Protein 8QX6 (pdb70)

Nearest PDB structures (foldseek):
  8qx6-assembly2_B  TM=9.957E-01  e=1.722E-29  Christiangramia forsetii KT0803
  1v0a-assembly1_A  TM=6.544E-01  e=8.661E-06  Acetivibrio thermocellus
  4w8j-assembly1_A-2  TM=5.967E-01  e=7.453E-02  Bacillus thuringiensis serovar kurstaki str. HD73
  4fff-assembly4_D  TM=2.858E-01  e=4.360E-02  Paenarthrobacter ureafaciens
  4ffi-assembly4_D  TM=2.862E-01  e=1.496E-01  Paenarthrobacter ureafaciens

Structure (mmCIF, N/CA/C/O backbone):
data_8QX6
#
_entry.id   8QX6
#
_cell.length_a   55.439
_cell.length_b   58.119
_cell.length_c   91.185
_cell.angle_alpha   90.00
_cell.angle_beta   90.00
_cell.angle_gamma   90.00
#
_symmetry.space_group_name_H-M   'P 21 21 21'
#
loop_
_entity.id
_entity.type
_entity.pdbx_description
1 polymer 'PKD domain-containing protein'
2 branched beta-D-glucopyranose-(1-3)-beta-D-glucopyranose-(1-3)-beta-D-glucopyranose
3 water water
#
loop_
_atom_site.group_PDB
_atom_site.id
_atom_site.type_symbol
_atom_site.label_atom_id
_atom_site.label_alt_id
_atom_site.label_comp_id
_atom_site.label_asym_id
_atom_site.label_entity_id
_atom_site.label_seq_id
_atom_site.pdbx_PDB_ins_code
_atom_site.Cartn_x
_atom_site.Cartn_y
_atom_site.Cartn_z
_atom_site.occupancy
_atom_site.B_iso_or_equiv
_atom_site.auth_seq_id
_atom_site.auth_comp_id
_atom_site.auth_asym_id
_atom_site.auth_atom_id
_atom_site.pdbx_PDB_model_num
ATOM 1 N N . ASP A 1 1 ? -17.110 -5.692 -19.676 1.00 58.88 6 ASP A N 1
ATOM 2 C CA . ASP A 1 1 ? -16.004 -5.704 -20.679 1.00 57.70 6 ASP A CA 1
ATOM 3 C C . ASP A 1 1 ? -14.647 -5.785 -19.947 1.00 51.03 6 ASP A C 1
ATOM 4 O O . ASP A 1 1 ? -13.750 -6.510 -20.439 1.00 48.93 6 ASP A O 1
ATOM 12 N N . PHE A 1 2 ? -14.481 -5.096 -18.809 1.00 41.94 7 PHE A N 1
ATOM 13 C CA . PHE A 1 2 ? -13.291 -5.247 -17.931 1.00 39.61 7 PHE A CA 1
ATOM 14 C C . PHE A 1 2 ? -13.545 -6.437 -16.999 1.00 37.84 7 PHE A C 1
ATOM 15 O O . PHE A 1 2 ? -13.913 -6.289 -15.800 1.00 37.93 7 PHE A O 1
ATOM 32 N N . ALA A 1 3 ? -13.336 -7.623 -17.554 1.00 34.22 8 ALA A N 1
ATOM 33 C CA . ALA A 1 3 ? -13.492 -8.919 -16.862 1.00 34.81 8 ALA A CA 1
ATOM 34 C C . ALA A 1 3 ? -12.343 -9.836 -17.280 1.00 31.61 8 ALA A C 1
ATOM 35 O O . ALA A 1 3 ? -11.826 -9.630 -18.378 1.00 28.71 8 ALA A O 1
ATOM 42 N N . LEU A 1 4 ? -11.982 -10.818 -16.459 1.00 28.84 9 LEU A N 1
ATOM 43 C CA . LEU A 1 4 ? -11.017 -11.860 -16.894 1.00 33.86 9 LEU A CA 1
ATOM 44 C C . LEU A 1 4 ? -11.5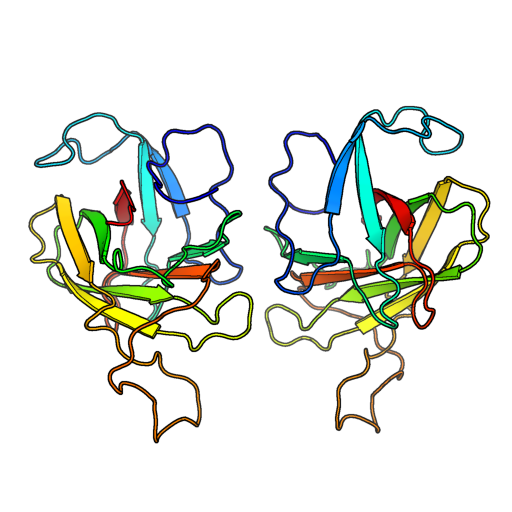93 -12.563 -18.124 1.00 33.88 9 LEU A C 1
ATOM 45 O O . LEU A 1 4 ? -12.807 -12.698 -18.245 1.00 35.94 9 LEU A O 1
ATOM 61 N N . PRO A 1 5 ? -10.760 -12.967 -19.100 1.00 31.19 10 PRO A N 1
ATOM 62 C CA . PRO A 1 5 ? -9.312 -12.748 -19.048 1.00 32.91 10 PRO A CA 1
ATOM 63 C C . PRO A 1 5 ? -8.912 -11.314 -19.449 1.00 34.30 10 PRO A C 1
ATOM 64 O O . PRO A 1 5 ? -9.499 -10.768 -20.361 1.00 34.08 10 PRO A O 1
ATOM 75 N N . ILE A 1 6 ? -7.926 -10.728 -18.773 1.00 33.14 11 ILE A N 1
ATOM 76 C CA . ILE A 1 6 ? -7.437 -9.351 -19.070 1.00 32.69 11 ILE A CA 1
ATOM 77 C C . ILE A 1 6 ? -6.217 -9.411 -19.997 1.00 33.49 11 ILE A C 1
ATOM 78 O O . ILE A 1 6 ? -5.148 -9.853 -19.552 1.00 28.73 11 ILE A O 1
ATOM 94 N N . ASN A 1 7 ? -6.387 -8.950 -21.241 1.00 35.67 12 ASN A N 1
ATOM 95 C CA . ASN A 1 7 ? -5.295 -8.726 -22.217 1.00 41.78 12 ASN A CA 1
ATOM 96 C C . ASN A 1 7 ? -5.345 -7.237 -22.575 1.00 41.65 12 ASN A C 1
ATOM 97 O O . ASN A 1 7 ? -6.289 -6.824 -23.263 1.00 44.46 12 ASN A O 1
ATOM 108 N N . PHE A 1 8 ? -4.393 -6.455 -22.073 1.00 41.22 13 PHE A N 1
ATOM 109 C CA . PHE A 1 8 ? -4.380 -4.969 -22.130 1.00 42.26 13 PHE A CA 1
ATOM 110 C C . PHE A 1 8 ? -4.210 -4.489 -23.576 1.00 42.12 13 PHE A C 1
ATOM 111 O O . PHE A 1 8 ? -3.569 -5.199 -24.370 1.00 41.11 13 PHE A O 1
ATOM 128 N N . GLY A 1 9 ? -4.832 -3.352 -23.903 1.00 48.12 14 GLY A N 1
ATOM 129 C CA . GLY A 1 9 ? -4.638 -2.621 -25.173 1.00 60.45 14 GLY A CA 1
ATOM 130 C C . GLY A 1 9 ? -5.721 -2.907 -26.197 1.00 72.88 14 GLY A C 1
ATOM 131 O O . GLY A 1 9 ? -5.590 -2.405 -27.332 1.00 73.81 14 GLY A O 1
ATOM 135 N N . ALA A 1 10 ? -6.745 -3.683 -25.812 1.00 84.30 15 ALA A N 1
ATOM 136 C CA . ALA A 1 10 ? -7.955 -3.992 -26.610 1.00 87.11 15 ALA A CA 1
ATOM 137 C C . ALA A 1 10 ? -9.032 -2.937 -26.326 1.00 89.94 15 ALA A C 1
ATOM 138 O O . ALA A 1 10 ? -10.186 -3.328 -26.055 1.00 96.61 15 ALA A O 1
ATOM 145 N N . ASP A 1 11 ? -8.660 -1.649 -26.384 1.00 87.59 16 ASP A N 1
ATOM 146 C CA . ASP A 1 11 ? -9.465 -0.490 -25.903 1.00 82.68 16 ASP A CA 1
ATOM 147 C C . ASP A 1 11 ? -10.182 -0.885 -24.606 1.00 77.14 16 ASP A C 1
ATOM 148 O O . ASP A 1 11 ? -11.415 -0.789 -24.548 1.00 83.32 16 ASP A O 1
ATOM 157 N N . ILE A 1 12 ? -9.412 -1.328 -23.612 1.00 73.35 17 ILE A N 1
ATOM 158 C CA . ILE A 1 12 ? -9.890 -1.801 -22.279 1.00 66.48 17 ILE A CA 1
ATOM 159 C C . ILE A 1 12 ? -10.196 -0.564 -21.430 1.00 55.65 17 ILE A C 1
ATOM 160 O O . ILE A 1 12 ? -9.272 0.242 -21.218 1.00 55.78 17 ILE A O 1
ATOM 176 N N . GLU A 1 13 ? -11.440 -0.419 -20.975 1.00 47.74 18 GLU A N 1
ATOM 177 C CA . GLU A 1 13 ? -11.813 0.624 -19.992 1.00 49.14 18 GLU A CA 1
ATOM 178 C C . GLU A 1 13 ? -11.546 0.034 -18.605 1.00 43.40 18 GLU A C 1
ATOM 179 O O . GLU A 1 13 ? -12.500 -0.486 -17.986 1.00 45.68 18 GLU A O 1
ATOM 191 N N . TYR A 1 14 ? -10.285 0.057 -18.173 1.00 36.80 19 TYR A N 1
ATOM 192 C CA . TYR A 1 14 ? -9.861 -0.535 -16.880 1.00 34.59 19 TYR A CA 1
ATOM 193 C C . TYR A 1 14 ? -10.292 0.440 -15.795 1.00 34.24 19 TYR A C 1
ATOM 194 O O . TYR A 1 14 ? -10.440 1.634 -16.100 1.00 34.86 19 TYR A O 1
ATOM 212 N N . THR A 1 15 ? -10.505 -0.061 -14.588 1.00 30.76 20 THR A N 1
ATOM 213 C CA . THR A 1 15 ? -10.859 0.760 -13.412 1.00 31.65 20 THR A CA 1
ATOM 214 C C . THR A 1 15 ? -9.885 0.403 -12.300 1.00 29.64 20 THR A C 1
ATOM 215 O O . THR A 1 15 ? -9.816 -0.776 -11.971 1.00 27.33 20 THR A O 1
ATOM 226 N N . THR A 1 16 ? -9.156 1.386 -11.770 1.00 31.20 21 THR A N 1
ATOM 227 C CA . THR A 1 16 ? -8.184 1.215 -10.662 1.00 31.07 21 THR A CA 1
ATOM 228 C C . THR A 1 16 ? -8.782 1.773 -9.375 1.00 29.34 21 THR A C 1
ATOM 229 O O . THR A 1 16 ? -9.630 2.655 -9.464 1.00 26.98 21 THR A O 1
ATOM 240 N N . GLY A 1 17 ? -8.408 1.220 -8.219 1.00 31.51 22 GLY A N 1
ATOM 241 C CA . GLY A 1 17 ? -8.801 1.761 -6.905 1.00 31.86 22 GLY A CA 1
ATOM 242 C C . GLY A 1 17 ? -8.104 3.073 -6.596 1.00 36.90 22 GLY A C 1
ATOM 243 O O . GLY A 1 17 ? -7.052 3.386 -7.221 1.00 34.84 22 GLY A O 1
ATOM 247 N N . ALA A 1 18 ? -8.624 3.803 -5.603 1.00 41.99 23 ALA A N 1
ATOM 248 C CA . ALA A 1 18 ? -8.164 5.151 -5.199 1.00 42.50 23 ALA A CA 1
ATOM 249 C C . ALA A 1 18 ? -6.659 5.139 -4.880 1.00 39.62 23 ALA A C 1
ATOM 250 O O . ALA A 1 18 ? -5.983 6.115 -5.245 1.00 43.45 23 ALA A O 1
ATOM 257 N N . ASN A 1 19 ? -6.138 4.076 -4.264 1.00 38.10 24 ASN A N 1
ATOM 258 C CA . ASN A 1 19 ? -4.747 4.039 -3.732 1.00 37.81 24 ASN A CA 1
ATOM 259 C C . ASN A 1 19 ? -3.828 3.260 -4.676 1.00 35.89 24 ASN A C 1
ATOM 260 O O . ASN A 1 19 ? -2.664 3.060 -4.325 1.00 31.98 24 ASN A O 1
ATOM 271 N N . SER A 1 20 ? -4.304 2.895 -5.865 1.00 33.74 25 SER A N 1
ATOM 272 C CA . SER A 1 20 ? -3.520 2.119 -6.847 1.00 33.38 25 SER A CA 1
ATOM 273 C C . SER A 1 20 ? -2.236 2.881 -7.180 1.00 31.93 25 SER A C 1
ATOM 274 O O . SER A 1 20 ? -2.274 4.111 -7.325 1.00 36.82 25 SER A O 1
ATOM 282 N N . VAL A 1 21 ? -1.145 2.153 -7.344 1.00 28.88 26 VAL A N 1
ATOM 283 C CA . VAL A 1 21 ? 0.096 2.686 -7.946 1.00 27.86 26 VAL A CA 1
ATOM 284 C C . VAL A 1 21 ? -0.268 3.062 -9.382 1.00 28.78 26 VAL A C 1
ATOM 285 O O . VAL A 1 21 ? -1.285 2.587 -9.884 1.00 24.06 26 VAL A O 1
ATOM 298 N N . PRO A 1 22 ? 0.453 4.030 -9.990 1.00 31.82 27 PRO A N 1
ATOM 299 C CA . PRO A 1 22 ? 0.232 4.404 -11.378 1.00 32.24 27 PRO A CA 1
ATOM 300 C C . PRO A 1 22 ? 0.203 3.161 -12.279 1.00 30.80 27 PRO A C 1
ATOM 301 O O . PRO A 1 22 ? 1.046 2.268 -12.153 1.00 30.93 27 PRO A O 1
ATOM 312 N N . PHE A 1 23 ? -0.740 3.170 -13.207 1.00 29.44 28 PHE A N 1
ATOM 313 C CA . PHE A 1 23 ? -0.915 2.126 -14.231 1.00 26.74 28 PHE A CA 1
ATOM 314 C C . PHE A 1 23 ? -1.227 2.798 -15.568 1.00 25.73 28 PHE A C 1
ATOM 315 O O . PHE A 1 23 ? -1.955 3.774 -15.576 1.00 28.78 28 PHE A O 1
ATOM 332 N N . GLU A 1 24 ? -0.760 2.229 -16.662 1.00 26.19 29 GLU A N 1
ATOM 333 C CA . GLU A 1 24 ? -1.122 2.732 -18.011 1.00 27.83 29 GLU A CA 1
ATOM 334 C C . GLU A 1 24 ? -0.812 1.642 -19.019 1.00 29.48 29 GLU A C 1
ATOM 335 O O . GLU A 1 24 ? 0.062 0.812 -18.756 1.00 33.16 29 GLU A O 1
ATOM 347 N N . VAL A 1 25 ? -1.559 1.632 -20.110 1.00 30.89 30 VAL A N 1
ATOM 348 C CA . VAL A 1 25 ? -1.380 0.651 -21.213 1.00 32.27 30 VAL A CA 1
ATOM 349 C C . VAL A 1 25 ? -0.463 1.301 -22.246 1.00 33.98 30 VAL A C 1
ATOM 350 O O . VAL A 1 25 ? -0.702 2.462 -22.628 1.00 32.27 30 VAL A O 1
ATOM 363 N N . VAL A 1 26 ? 0.609 0.587 -22.581 1.00 32.40 31 VAL A N 1
ATOM 364 C CA . VAL A 1 26 ? 1.782 1.071 -23.341 1.00 34.73 31 VAL A CA 1
ATOM 365 C C . VAL A 1 26 ? 2.105 0.003 -24.385 1.00 35.98 31 VAL A C 1
ATOM 366 O O . VAL A 1 26 ? 1.781 -1.195 -24.140 1.00 30.20 31 VAL A O 1
ATOM 379 N N . THR A 1 27 ? 2.690 0.409 -25.509 1.00 36.48 32 THR A N 1
ATOM 380 C CA . THR A 1 27 ? 3.203 -0.554 -26.509 1.00 38.19 32 THR A CA 1
ATOM 381 C C . THR A 1 27 ? 4.303 -1.353 -25.808 1.00 35.39 32 THR A C 1
ATOM 382 O O . THR A 1 27 ? 5.112 -0.724 -25.102 1.00 34.96 32 THR A O 1
ATOM 393 N N . ASN A 1 28 ? 4.288 -2.683 -25.944 1.00 32.85 33 ASN A N 1
ATOM 394 C CA . ASN A 1 28 ? 5.229 -3.610 -25.262 1.00 35.00 33 ASN A CA 1
ATOM 395 C C . ASN A 1 28 ? 6.661 -3.180 -25.573 1.00 35.87 33 ASN A C 1
ATOM 396 O O . ASN A 1 28 ? 7.061 -3.201 -26.730 1.00 35.49 33 ASN A O 1
ATOM 407 N N . PRO A 1 29 ? 7.451 -2.711 -24.575 1.00 38.31 34 PRO A N 1
ATOM 408 C CA . PRO A 1 29 ? 8.869 -2.417 -24.796 1.00 39.88 34 PRO A CA 1
ATOM 409 C C . PRO A 1 29 ? 9.771 -3.664 -24.708 1.00 45.42 34 PRO A C 1
ATOM 410 O O . PRO A 1 29 ? 10.947 -3.553 -24.992 1.00 44.82 34 PRO A O 1
ATOM 421 N N . GLU A 1 30 ? 9.220 -4.820 -24.318 1.00 46.36 35 GLU A N 1
ATOM 422 C CA . GLU A 1 30 ? 9.961 -6.106 -24.268 1.00 53.13 35 GLU A CA 1
ATOM 423 C C . GLU A 1 30 ? 9.185 -7.143 -25.072 1.00 50.43 35 GLU A C 1
ATOM 424 O O . GLU A 1 30 ? 8.709 -8.117 -24.458 1.00 42.99 35 GLU A O 1
ATOM 436 N N . GLN A 1 31 ? 9.062 -6.955 -26.388 1.00 47.78 36 GLN A N 1
ATOM 437 C CA . GLN A 1 31 ? 8.446 -8.000 -27.252 1.00 56.30 36 GLN A CA 1
ATOM 438 C C . GLN A 1 31 ? 9.455 -9.143 -27.380 1.00 61.40 36 GLN A C 1
ATOM 439 O O . GLN A 1 31 ? 10.063 -9.281 -28.446 1.00 65.82 36 GLN A O 1
ATOM 453 N N . SER A 1 32 ? 9.610 -9.918 -26.304 1.00 63.35 37 SER A N 1
ATOM 454 C CA . SER A 1 32 ? 10.720 -10.876 -26.065 1.00 60.97 37 SER A CA 1
ATOM 455 C C . SER A 1 32 ? 10.161 -12.118 -25.371 1.00 62.52 37 SER A C 1
ATOM 456 O O . SER A 1 32 ? 9.117 -11.985 -24.663 1.00 54.23 37 SER A O 1
ATOM 464 N N . GLY A 1 33 ? 10.813 -13.272 -25.573 1.00 60.44 38 GLY A N 1
ATOM 465 C CA . GLY A 1 33 ? 10.515 -14.526 -24.854 1.00 59.41 38 GLY A CA 1
ATOM 466 C C . GLY A 1 33 ? 9.036 -14.886 -24.907 1.00 57.31 38 GLY A C 1
ATOM 467 O O . GLY A 1 33 ? 8.437 -14.792 -25.996 1.00 53.83 38 GLY A O 1
ATOM 471 N N . ILE A 1 34 ? 8.477 -15.235 -23.745 1.00 50.85 39 ILE A N 1
ATOM 472 C CA . ILE A 1 34 ? 7.079 -15.696 -23.490 1.00 53.96 39 ILE A CA 1
ATOM 473 C C . ILE A 1 34 ? 6.025 -14.671 -23.961 1.00 51.44 39 ILE A C 1
ATOM 474 O O . ILE A 1 34 ? 4.849 -15.079 -24.048 1.00 47.15 39 ILE A O 1
ATOM 490 N N . ASN A 1 35 ? 6.385 -13.409 -24.261 1.00 50.23 40 ASN A N 1
ATOM 491 C CA . ASN A 1 35 ? 5.390 -12.343 -24.582 1.00 47.84 40 ASN A CA 1
ATOM 492 C C . ASN A 1 35 ? 5.735 -11.613 -25.891 1.00 49.72 40 ASN A C 1
ATOM 493 O O . ASN A 1 35 ? 5.549 -10.384 -25.953 1.00 47.14 40 ASN A O 1
ATOM 504 N N . ALA A 1 36 ? 6.159 -12.345 -26.922 1.00 52.70 41 ALA A N 1
ATOM 505 C CA . ALA A 1 36 ? 6.748 -11.800 -28.165 1.00 52.74 41 ALA A CA 1
ATOM 506 C C . ALA A 1 36 ? 5.656 -11.337 -29.136 1.00 52.63 41 ALA A C 1
ATOM 507 O O . ALA A 1 36 ? 5.972 -10.529 -30.017 1.00 57.45 41 ALA A O 1
ATOM 514 N N . THR A 1 37 ? 4.434 -11.845 -28.989 1.00 55.87 42 THR A N 1
ATOM 515 C CA . THR A 1 37 ? 3.270 -11.520 -29.864 1.00 54.47 42 THR A CA 1
ATOM 516 C C . THR A 1 37 ? 2.467 -10.362 -29.263 1.00 47.25 42 THR A C 1
ATOM 517 O O . THR A 1 37 ? 1.630 -9.778 -29.977 1.00 41.96 42 THR A O 1
ATOM 528 N N . ASP A 1 38 ? 2.691 -10.104 -27.987 1.00 45.84 43 ASP A N 1
ATOM 529 C CA . ASP A 1 38 ? 1.980 -9.029 -27.277 1.00 40.26 43 ASP A CA 1
ATOM 530 C C . ASP A 1 38 ? 2.489 -7.689 -27.795 1.00 39.67 43 ASP A C 1
ATOM 531 O O . ASP A 1 38 ? 3.711 -7.483 -27.750 1.00 38.14 43 ASP A O 1
ATOM 540 N N . THR A 1 39 ? 1.606 -6.830 -28.304 1.00 35.88 44 THR A N 1
ATOM 541 C CA . THR A 1 39 ? 2.036 -5.484 -28.761 1.00 34.39 44 THR A CA 1
ATOM 542 C C . THR A 1 39 ? 1.703 -4.431 -27.695 1.00 33.96 44 THR A C 1
ATOM 543 O O . THR A 1 39 ? 2.350 -3.376 -27.742 1.00 35.68 44 THR A O 1
ATOM 554 N N . LYS A 1 40 ? 0.762 -4.695 -26.778 1.00 33.51 45 LYS A N 1
ATOM 555 C CA . LYS A 1 40 ? 0.384 -3.730 -25.711 1.00 33.32 45 LYS A CA 1
ATOM 556 C C . LYS A 1 40 ? 0.352 -4.443 -24.356 1.00 32.61 45 LYS A C 1
ATOM 557 O O . LYS A 1 40 ? -0.194 -5.566 -24.297 1.00 30.26 45 LYS A O 1
ATOM 576 N N . VAL A 1 41 ? 0.859 -3.787 -23.303 1.00 28.73 46 VAL A N 1
ATOM 577 C CA . VAL A 1 41 ? 0.969 -4.410 -21.956 1.00 28.27 46 VAL A CA 1
ATOM 578 C C . VAL A 1 41 ? 0.625 -3.364 -20.910 1.00 27.69 46 VAL A C 1
ATOM 579 O O . VAL A 1 41 ? 0.540 -2.183 -21.257 1.00 28.24 46 VAL A O 1
ATOM 592 N N . GLY A 1 42 ? 0.490 -3.808 -19.667 1.00 25.52 47 GLY A N 1
ATOM 593 C CA . GLY A 1 42 ? 0.257 -2.911 -18.525 1.00 26.72 47 GLY A CA 1
ATOM 594 C C . GLY A 1 42 ? 1.573 -2.491 -17.921 1.00 26.57 47 GLY A C 1
ATOM 595 O O . GLY A 1 42 ? 2.357 -3.375 -17.580 1.00 28.21 47 GLY A O 1
ATOM 599 N N . LYS A 1 43 ? 1.818 -1.190 -17.823 1.00 27.95 48 LYS A N 1
ATOM 600 C CA . LYS A 1 43 ? 3.038 -0.613 -17.219 1.00 27.06 48 LYS A CA 1
ATOM 601 C C . LYS A 1 43 ? 2.692 -0.250 -15.778 1.00 27.09 48 LYS A C 1
ATOM 602 O O . LYS A 1 43 ? 1.843 0.648 -15.574 1.00 26.64 48 LYS A O 1
ATOM 621 N N . VAL A 1 44 ? 3.254 -0.978 -14.831 1.00 27.68 49 VAL A N 1
ATOM 622 C CA . VAL A 1 44 ? 3.084 -0.700 -13.379 1.00 29.00 49 VAL A CA 1
ATOM 623 C C . VAL A 1 44 ? 4.286 0.115 -12.893 1.00 32.71 49 VAL A C 1
ATOM 624 O O . VAL A 1 44 ? 5.421 -0.358 -13.048 1.00 33.36 49 VAL A O 1
ATOM 637 N N . THR A 1 45 ? 4.057 1.289 -12.302 1.00 32.73 50 THR A N 1
ATOM 638 C CA . THR A 1 45 ? 5.130 2.150 -11.750 1.00 30.09 50 THR A CA 1
ATOM 639 C C . THR A 1 45 ? 5.110 2.042 -10.216 1.00 30.11 50 THR A C 1
ATOM 640 O O . THR A 1 45 ? 4.319 2.748 -9.596 1.00 26.76 50 THR A O 1
ATOM 651 N N . ASN A 1 46 ? 5.966 1.200 -9.640 1.00 27.83 51 ASN A N 1
ATOM 652 C CA . ASN A 1 46 ? 6.181 1.170 -8.169 1.00 29.37 51 ASN A CA 1
ATOM 653 C C . ASN A 1 46 ? 6.885 2.471 -7.757 1.00 29.75 51 ASN A C 1
ATOM 654 O O . ASN A 1 46 ? 7.797 2.896 -8.500 1.00 27.23 51 ASN A O 1
ATOM 665 N N . GLN A 1 47 ? 6.506 3.049 -6.617 1.00 31.74 52 GLN A N 1
ATOM 666 C CA . GLN A 1 47 ? 7.109 4.274 -6.023 1.00 31.37 52 GLN A CA 1
ATOM 667 C C . GLN A 1 47 ? 8.074 3.891 -4.898 1.00 31.99 52 GLN A C 1
ATOM 668 O O . GLN A 1 47 ? 8.884 4.744 -4.502 1.00 31.79 52 GLN A O 1
ATOM 682 N N . GLY A 1 48 ? 8.041 2.635 -4.462 1.00 29.19 53 GLY A N 1
ATOM 683 C CA . GLY A 1 48 ? 8.868 2.132 -3.356 1.00 28.33 53 GLY A CA 1
ATOM 684 C C . GLY A 1 48 ? 8.120 2.165 -2.042 1.00 27.20 53 GLY A C 1
ATOM 685 O O . GLY A 1 48 ? 8.776 2.238 -1.006 1.00 28.47 53 GLY A O 1
ATOM 689 N N . GLY A 1 49 ? 6.791 2.080 -2.089 1.00 28.47 54 GLY A N 1
ATOM 690 C CA . GLY A 1 49 ? 5.937 1.837 -0.913 1.00 27.31 54 GLY A CA 1
ATOM 691 C C . GLY A 1 49 ? 5.946 0.371 -0.554 1.00 26.54 54 GLY A C 1
ATOM 692 O O . GLY A 1 49 ? 5.905 -0.500 -1.455 1.00 23.65 54 GLY A O 1
ATOM 696 N N . GLN A 1 50 ? 6.028 0.075 0.728 1.00 24.31 55 GLN A N 1
ATOM 697 C CA . GLN A 1 50 ? 6.301 -1.305 1.164 1.00 24.49 55 GLN A CA 1
ATOM 698 C C . GLN A 1 50 ? 5.248 -2.294 0.645 1.00 24.02 55 GLN A C 1
ATOM 699 O O . GLN A 1 50 ? 5.648 -3.410 0.246 1.00 26.08 55 GLN A O 1
ATOM 713 N N . TYR A 1 51 ? 3.967 -1.943 0.751 1.00 23.63 56 TYR A N 1
ATOM 714 C CA . TYR A 1 51 ? 2.797 -2.778 0.393 1.00 25.92 56 TYR A CA 1
ATOM 715 C C . TYR A 1 51 ? 1.989 -2.060 -0.693 1.00 23.87 56 TYR A C 1
ATOM 716 O O . TYR A 1 51 ? 0.765 -2.131 -0.711 1.00 25.50 56 TYR A O 1
ATOM 734 N N . GLU A 1 52 ? 2.675 -1.339 -1.579 1.00 28.31 57 GLU A N 1
ATOM 735 C CA . GLU A 1 52 ? 2.008 -0.630 -2.701 1.00 28.09 57 GLU A CA 1
ATOM 736 C C . GLU A 1 52 ? 1.477 -1.701 -3.665 1.00 27.90 57 GLU A C 1
ATOM 737 O O . GLU A 1 52 ? 2.198 -2.693 -3.919 1.00 28.47 57 GLU A O 1
ATOM 749 N N . ALA A 1 53 ? 0.226 -1.532 -4.093 1.00 29.63 58 ALA A N 1
ATOM 750 C CA . ALA A 1 53 ? -0.545 -2.475 -4.934 1.00 28.30 58 ALA A CA 1
ATOM 751 C C . ALA A 1 53 ? -1.118 -1.746 -6.144 1.00 26.98 58 ALA A C 1
ATOM 752 O O . ALA A 1 53 ? -1.568 -0.558 -6.012 1.00 25.79 58 ALA A O 1
ATOM 759 N N . LEU A 1 54 ? -1.089 -2.430 -7.278 1.00 24.52 59 LEU A N 1
ATOM 760 C CA . LEU A 1 54 ? -2.010 -2.152 -8.402 1.00 26.14 59 LEU A CA 1
ATOM 761 C C . LEU A 1 54 ? -3.376 -2.775 -8.074 1.00 23.79 59 LEU A C 1
ATOM 762 O O . LEU A 1 54 ? -3.438 -4.008 -7.944 1.00 24.70 59 LEU A O 1
ATOM 778 N N . THR A 1 55 ? -4.433 -1.967 -7.937 1.00 26.30 60 THR A N 1
ATOM 779 C CA . THR A 1 55 ? -5.792 -2.430 -7.553 1.00 29.02 60 THR A CA 1
ATOM 780 C C . THR A 1 55 ? -6.769 -2.151 -8.695 1.00 28.98 60 THR A C 1
ATOM 781 O O . THR A 1 55 ? -6.826 -1.008 -9.132 1.00 29.96 60 THR A O 1
ATOM 792 N N . PHE A 1 56 ? -7.449 -3.206 -9.168 1.00 31.67 61 PHE A N 1
ATOM 793 C CA . PHE A 1 56 ? -8.485 -3.184 -10.223 1.00 30.68 61 PHE A CA 1
ATOM 794 C C . PHE A 1 56 ? -9.859 -3.460 -9.599 1.00 29.66 61 PHE A C 1
ATOM 795 O O . PHE A 1 56 ? -10.009 -4.380 -8.762 1.00 30.37 61 PHE A O 1
ATOM 812 N N . LEU A 1 57 ? -10.852 -2.676 -10.002 1.00 26.83 62 LEU A N 1
ATOM 813 C CA . LEU A 1 57 ? -12.301 -2.936 -9.790 1.00 26.77 62 LEU A CA 1
ATOM 814 C C . LEU A 1 57 ? -12.864 -3.513 -11.089 1.00 27.40 62 LEU A C 1
ATOM 815 O O . LEU A 1 57 ? -12.913 -2.769 -12.131 1.00 22.73 62 LEU A O 1
ATOM 831 N N . LEU A 1 58 ? -13.192 -4.798 -11.060 1.00 27.62 63 LEU A N 1
ATOM 832 C CA . LEU A 1 58 ? -13.646 -5.530 -12.286 1.00 31.54 63 LEU A CA 1
ATOM 833 C C . LEU A 1 58 ? -15.119 -5.207 -12.568 1.00 30.84 63 LEU A C 1
ATOM 834 O O . LEU A 1 58 ? -15.869 -4.992 -11.593 1.00 23.73 63 LEU A O 1
ATOM 850 N N . ASP A 1 59 ? -15.523 -5.183 -13.850 1.00 30.30 64 ASP A N 1
ATOM 851 C CA . ASP A 1 59 ? -16.953 -5.070 -14.263 1.00 32.30 64 ASP A CA 1
ATOM 852 C C . ASP A 1 59 ? -17.737 -6.328 -13.848 1.00 34.89 64 ASP A C 1
ATOM 853 O O . ASP A 1 59 ? -18.951 -6.204 -13.571 1.00 37.76 64 ASP A O 1
ATOM 862 N N . GLU A 1 60 ? -17.091 -7.502 -13.856 1.00 39.78 65 GLU A N 1
ATOM 863 C CA . GLU A 1 60 ? -17.670 -8.810 -13.432 1.00 39.25 65 GLU A CA 1
ATOM 864 C C . GLU A 1 60 ? -16.751 -9.437 -12.380 1.00 34.58 65 GLU A C 1
ATOM 865 O O . GLU A 1 60 ? -15.542 -9.515 -12.625 1.00 34.17 65 GLU A O 1
ATOM 877 N N . ALA A 1 61 ? -17.300 -9.846 -11.243 1.00 34.51 66 ALA A N 1
ATOM 878 C CA . ALA A 1 61 ? -16.560 -10.542 -10.163 1.00 35.93 66 ALA A CA 1
ATOM 879 C C . ALA A 1 61 ? -15.942 -11.841 -10.699 1.00 34.57 66 ALA A C 1
ATOM 880 O O . ALA A 1 61 ? -16.530 -12.470 -11.591 1.00 33.56 66 ALA A O 1
ATOM 887 N N . ILE A 1 62 ? -14.770 -12.210 -10.191 1.00 35.80 67 ILE A N 1
ATOM 888 C CA . ILE A 1 62 ? -14.200 -13.570 -10.398 1.00 34.55 67 ILE A CA 1
ATOM 889 C C . ILE A 1 62 ? -14.988 -14.521 -9.501 1.00 35.22 67 ILE A C 1
ATOM 890 O O . ILE A 1 62 ? -15.087 -14.253 -8.271 1.00 30.52 67 ILE A O 1
ATOM 906 N N . ASP A 1 63 ? -15.496 -15.599 -10.094 1.00 32.90 68 ASP A N 1
ATOM 907 C CA . ASP A 1 63 ? -16.302 -16.627 -9.394 1.00 38.62 68 ASP A CA 1
ATOM 908 C C . ASP A 1 63 ? -15.366 -17.758 -8.967 1.00 36.72 68 ASP A C 1
ATOM 909 O O . ASP A 1 63 ? -14.854 -18.454 -9.860 1.00 32.22 68 ASP A O 1
ATOM 918 N N . PHE A 1 64 ? -15.193 -17.968 -7.663 1.00 32.25 69 PHE A N 1
ATOM 919 C CA . PHE A 1 64 ? -14.354 -19.068 -7.111 1.00 33.11 69 PHE A CA 1
ATOM 920 C C . PHE A 1 64 ? -15.210 -20.211 -6.542 1.00 31.62 69 PHE A C 1
ATOM 921 O O . PHE A 1 64 ? -14.670 -21.053 -5.832 1.00 33.31 69 PHE A O 1
ATOM 938 N N . SER A 1 65 ? -16.493 -20.279 -6.892 1.00 34.88 70 SER A N 1
ATOM 939 C CA . SER A 1 65 ? -17.414 -21.348 -6.432 1.00 33.74 70 SER A CA 1
ATOM 940 C C . SER A 1 65 ? -17.048 -22.679 -7.103 1.00 35.24 70 SER A C 1
ATOM 941 O O . SER A 1 65 ? -17.301 -23.721 -6.486 1.00 33.74 70 SER A O 1
ATOM 949 N N . GLY A 1 66 ? -16.428 -22.656 -8.291 1.00 35.68 71 GLY A N 1
ATOM 950 C CA . GLY A 1 66 ? -16.001 -23.877 -9.012 1.00 36.13 71 GLY A CA 1
ATOM 951 C C . GLY A 1 66 ? -14.565 -24.296 -8.689 1.00 37.05 71 GLY A C 1
ATOM 952 O O . GLY A 1 66 ? -13.938 -23.684 -7.782 1.00 33.41 71 GLY A O 1
ATOM 956 N N . SER A 1 67 ? -14.045 -25.279 -9.432 1.00 32.20 72 SER A N 1
ATOM 957 C CA . SER A 1 67 ? -12.717 -25.912 -9.221 1.00 33.90 72 SER A CA 1
ATOM 958 C C . SER A 1 67 ? -11.623 -25.137 -9.964 1.00 31.60 72 SER A C 1
ATOM 959 O O . SER A 1 67 ? -10.439 -25.449 -9.794 1.00 32.71 72 SER A O 1
ATOM 967 N N . ASN A 1 68 ? -11.979 -24.148 -10.778 1.00 38.98 73 ASN A N 1
ATOM 968 C CA . ASN A 1 68 ? -10.979 -23.335 -11.514 1.00 37.72 73 ASN A CA 1
ATOM 969 C C . ASN A 1 68 ? -10.522 -22.198 -10.587 1.00 37.04 73 ASN A C 1
ATOM 970 O O . ASN A 1 68 ? -11.039 -21.070 -10.731 1.00 40.17 73 ASN A O 1
ATOM 981 N N . LYS A 1 69 ? -9.558 -22.474 -9.703 1.00 34.66 74 LYS A N 1
ATOM 982 C CA . LYS A 1 69 ? -9.116 -21.541 -8.626 1.00 34.89 74 LYS A CA 1
ATOM 983 C C . LYS A 1 69 ? -7.726 -20.958 -8.934 1.00 31.89 74 LYS A C 1
ATOM 984 O O . LYS A 1 69 ? -7.137 -20.326 -8.054 1.00 34.10 74 LYS A O 1
ATOM 1003 N N . THR A 1 70 ? -7.243 -21.091 -10.164 1.00 29.05 75 THR A N 1
ATOM 1004 C CA . THR A 1 70 ? -5.861 -20.699 -10.512 1.00 32.45 75 THR A CA 1
ATOM 1005 C C . THR A 1 70 ? -5.907 -19.455 -11.400 1.00 33.38 75 THR A C 1
ATOM 1006 O O . THR A 1 70 ? -6.529 -19.511 -12.485 1.00 36.22 75 THR A O 1
ATOM 1017 N N . ILE A 1 71 ? -5.277 -18.372 -10.943 1.00 33.03 76 ILE A N 1
ATOM 1018 C CA . ILE A 1 71 ? -5.098 -17.121 -11.735 1.00 32.54 76 ILE A CA 1
ATOM 1019 C C . ILE A 1 71 ? -3.658 -17.127 -12.232 1.00 34.39 76 ILE A C 1
ATOM 1020 O O . ILE A 1 71 ? -2.752 -17.316 -11.401 1.00 28.74 76 ILE A O 1
ATOM 1036 N N . THR A 1 72 ? -3.467 -16.948 -13.542 1.00 33.46 77 THR A N 1
ATOM 1037 C CA . THR A 1 72 ? -2.129 -16.803 -14.148 1.00 36.20 77 THR A CA 1
ATOM 1038 C C . THR A 1 72 ? -1.999 -15.384 -14.689 1.00 34.14 77 THR A C 1
ATOM 1039 O O . THR A 1 72 ? -3.024 -14.767 -15.060 1.00 34.13 77 THR A O 1
ATOM 1050 N N . MET A 1 73 ? -0.770 -14.898 -14.721 1.00 31.36 78 MET A N 1
ATOM 1051 C CA . MET A 1 73 ? -0.454 -13.521 -15.136 1.00 30.80 78 MET A CA 1
ATOM 1052 C C . MET A 1 73 ? 0.991 -13.511 -15.616 1.00 31.30 78 MET A C 1
ATOM 1053 O O . MET A 1 73 ? 1.837 -14.082 -14.892 1.00 28.50 78 MET A O 1
ATOM 1067 N N . LYS A 1 74 ? 1.249 -12.912 -16.781 1.00 28.64 79 LYS A N 1
ATOM 1068 C CA . LYS A 1 74 ? 2.621 -12.614 -17.253 1.00 29.05 79 LYS A CA 1
ATOM 1069 C C . LYS A 1 74 ? 3.110 -11.347 -16.555 1.00 27.34 79 LYS A C 1
ATOM 1070 O O . LYS A 1 74 ? 2.377 -10.363 -16.521 1.00 32.49 79 LYS A O 1
ATOM 1089 N N . VAL A 1 75 ? 4.320 -11.401 -16.010 1.00 28.25 80 VAL A N 1
ATOM 1090 C CA . VAL A 1 75 ? 5.002 -10.270 -15.325 1.00 29.70 80 VAL A CA 1
ATOM 1091 C C . VAL A 1 75 ? 6.425 -10.187 -15.855 1.00 27.97 80 VAL A C 1
ATOM 1092 O O . VAL A 1 75 ? 7.117 -11.213 -15.866 1.00 29.62 80 VAL A O 1
ATOM 1105 N N . TYR A 1 76 ? 6.838 -8.994 -16.259 1.00 29.67 81 TYR A N 1
ATOM 1106 C CA . TYR A 1 76 ? 8.220 -8.665 -16.665 1.00 29.05 81 TYR A CA 1
ATOM 1107 C C . TYR A 1 76 ? 8.937 -7.989 -15.504 1.00 29.17 81 TYR A C 1
ATOM 1108 O O . TYR A 1 76 ? 8.541 -6.885 -15.052 1.00 30.88 81 TYR A O 1
ATOM 1126 N N . SER A 1 77 ? 10.008 -8.633 -15.055 1.00 29.86 82 SER A N 1
ATOM 1127 C CA . SER A 1 77 ? 10.969 -8.065 -14.086 1.00 26.34 82 SER A CA 1
ATOM 1128 C C . SER A 1 77 ? 12.369 -8.566 -14.429 1.00 25.49 82 SER A C 1
ATOM 1129 O O . SER A 1 77 ? 12.503 -9.761 -14.769 1.00 24.18 82 SER A O 1
ATOM 1137 N N . GLU A 1 78 ? 13.353 -7.660 -14.379 1.00 25.71 83 GLU A N 1
ATOM 1138 C CA . GLU A 1 78 ? 14.788 -8.018 -14.407 1.00 29.27 83 GLU A CA 1
ATOM 1139 C C . GLU A 1 78 ? 15.305 -8.101 -12.968 1.00 29.84 83 GLU A C 1
ATOM 1140 O O . GLU A 1 78 ? 16.519 -8.289 -12.821 1.00 28.67 83 GLU A O 1
ATOM 1152 N N . VAL A 1 79 ? 14.422 -7.991 -11.966 1.00 31.41 84 VAL A N 1
ATOM 1153 C CA . VAL A 1 79 ? 14.771 -8.095 -10.517 1.00 33.22 84 VAL A CA 1
ATOM 1154 C C . VAL A 1 79 ? 14.029 -9.279 -9.897 1.00 31.83 84 VAL A C 1
ATOM 1155 O O . VAL A 1 79 ? 12.798 -9.409 -10.071 1.00 36.03 84 VAL A O 1
ATOM 1168 N N . ALA A 1 80 ? 14.741 -10.093 -9.128 1.00 34.53 85 ALA A N 1
ATOM 1169 C CA . ALA A 1 80 ? 14.145 -11.206 -8.371 1.00 32.58 85 ALA A CA 1
ATOM 1170 C C . ALA A 1 80 ? 13.377 -10.590 -7.207 1.00 34.79 85 ALA A C 1
ATOM 1171 O O . ALA A 1 80 ? 13.995 -9.857 -6.421 1.00 33.97 85 ALA A O 1
ATOM 1178 N N . TYR A 1 81 ? 12.070 -10.848 -7.123 1.00 34.00 86 TYR A N 1
ATOM 1179 C CA . TYR A 1 81 ? 11.265 -10.470 -5.933 1.00 31.37 86 TYR A CA 1
ATOM 1180 C C . TYR A 1 81 ? 9.993 -11.318 -5.856 1.00 28.19 86 TYR A C 1
ATOM 1181 O O . TYR A 1 81 ? 9.692 -12.093 -6.784 1.00 22.92 86 TYR A O 1
ATOM 1199 N N . GLN A 1 82 ? 9.270 -11.134 -4.754 1.00 26.94 87 GLN A N 1
ATOM 1200 C CA . GLN A 1 82 ? 7.946 -11.736 -4.481 1.00 28.03 87 GLN A CA 1
ATOM 1201 C C . GLN A 1 82 ? 6.843 -10.924 -5.162 1.00 29.42 87 GLN A C 1
ATOM 1202 O O . GLN A 1 82 ? 6.903 -9.664 -5.141 1.00 26.50 87 GLN A O 1
ATOM 1216 N N . VAL A 1 83 ? 5.870 -11.636 -5.728 1.00 28.16 88 VAL A N 1
ATOM 1217 C CA . VAL A 1 83 ? 4.606 -11.069 -6.265 1.00 29.23 88 VAL A CA 1
ATOM 1218 C C . VAL A 1 83 ? 3.424 -11.644 -5.490 1.00 28.74 88 VAL A C 1
ATOM 1219 O O . VAL A 1 83 ? 3.339 -12.899 -5.367 1.00 29.81 88 VAL A O 1
ATOM 1232 N N . LEU A 1 84 ? 2.527 -10.767 -5.042 1.00 28.99 89 LEU A N 1
ATOM 1233 C CA . LEU A 1 84 ? 1.272 -11.160 -4.339 1.00 30.53 89 LEU A CA 1
ATOM 1234 C C . LEU A 1 84 ? 0.099 -10.895 -5.268 1.00 27.91 89 LEU A C 1
ATOM 1235 O O . LEU A 1 84 ? 0.035 -9.795 -5.863 1.00 27.21 89 LEU A O 1
ATOM 1251 N N . PHE A 1 85 ? -0.759 -11.893 -5.433 1.00 29.08 90 PHE A N 1
ATOM 1252 C CA . PHE A 1 85 ? -2.108 -11.731 -6.027 1.00 28.19 90 PHE A CA 1
ATOM 1253 C C . PHE A 1 85 ? -3.126 -11.831 -4.889 1.00 26.05 90 PHE A C 1
ATOM 1254 O O . PHE A 1 85 ? -3.199 -12.890 -4.190 1.00 25.52 90 PHE A O 1
ATOM 1271 N N . LYS A 1 86 ? -3.866 -10.740 -4.682 1.00 27.26 91 LYS A N 1
ATOM 1272 C CA . LYS A 1 86 ? -4.781 -10.569 -3.529 1.00 28.44 91 LYS A CA 1
ATOM 1273 C C . LYS A 1 86 ? -6.198 -10.348 -4.037 1.00 27.72 91 LYS A C 1
ATOM 1274 O O . LYS A 1 86 ? -6.405 -9.464 -4.892 1.00 32.14 91 LYS A O 1
ATOM 1293 N N . LEU A 1 87 ? -7.135 -11.120 -3.499 1.00 27.51 92 LEU A N 1
ATOM 1294 C CA . LEU A 1 87 ? -8.599 -10.855 -3.581 1.00 25.07 92 LEU A CA 1
ATOM 1295 C C . LEU A 1 87 ? -8.998 -10.039 -2.348 1.00 26.33 92 LEU A C 1
ATOM 1296 O O . LEU A 1 87 ? -8.919 -10.587 -1.172 1.00 24.74 92 LEU A O 1
ATOM 1312 N N . GLU A 1 88 ? -9.383 -8.779 -2.546 1.00 29.09 93 GLU A N 1
ATOM 1313 C CA . GLU A 1 88 ? -9.901 -7.955 -1.419 1.00 31.94 93 GLU A CA 1
ATOM 1314 C C . GLU A 1 88 ? -11.303 -8.493 -1.111 1.00 29.44 93 GLU A C 1
ATOM 1315 O O . GLU A 1 88 ? -11.818 -9.276 -1.926 1.00 26.38 93 GLU A O 1
ATOM 1327 N N . THR A 1 89 ? -11.854 -8.127 0.042 1.00 27.05 94 THR A N 1
ATOM 1328 C CA . THR A 1 89 ? -13.204 -8.514 0.510 1.00 29.49 94 THR A CA 1
ATOM 1329 C C . THR A 1 89 ? -14.159 -8.661 -0.680 1.00 32.96 94 THR A C 1
ATOM 1330 O O . THR A 1 89 ? -14.224 -7.732 -1.534 1.00 28.96 94 THR A O 1
ATOM 1341 N N . GLY A 1 90 ? -14.833 -9.811 -0.749 1.00 33.52 95 GLY A N 1
ATOM 1342 C CA . GLY A 1 90 ? -15.706 -10.165 -1.884 1.00 32.77 95 GLY A CA 1
ATOM 1343 C C . GLY A 1 90 ? -17.034 -9.420 -1.830 1.00 32.99 95 GLY A C 1
ATOM 1344 O O . GLY A 1 90 ? -17.298 -8.668 -0.849 1.00 27.68 95 GLY A O 1
ATOM 1348 N N . MET A 1 91 ? -17.867 -9.655 -2.839 1.00 32.62 96 MET A N 1
ATOM 1349 C CA . MET A 1 91 ? -19.174 -8.979 -3.055 1.00 35.24 96 MET A CA 1
ATOM 1350 C C . MET A 1 91 ? -20.106 -9.205 -1.868 1.00 33.68 96 MET A C 1
ATOM 1351 O O . MET A 1 91 ? -20.929 -8.315 -1.615 1.00 30.99 96 MET A O 1
ATOM 1365 N N . ASN A 1 92 ? -19.967 -10.345 -1.181 1.00 32.16 97 ASN A N 1
ATOM 1366 C CA . ASN A 1 92 ? -20.865 -10.803 -0.088 1.00 30.30 97 ASN A CA 1
ATOM 1367 C C . ASN A 1 92 ? -20.093 -10.726 1.229 1.00 31.22 97 ASN A C 1
ATOM 1368 O O . ASN A 1 92 ? -20.507 -11.375 2.189 1.00 26.67 97 ASN A O 1
ATOM 1379 N N . GLY A 1 93 ? -18.999 -9.957 1.260 1.00 36.57 98 GLY A N 1
ATOM 1380 C CA . GLY A 1 93 ? -18.104 -9.826 2.430 1.00 34.64 98 GLY A CA 1
ATOM 1381 C C . GLY A 1 93 ? -17.134 -10.993 2.562 1.00 31.52 98 GLY A C 1
ATOM 1382 O O . GLY A 1 93 ? -16.637 -11.208 3.667 1.00 27.97 98 GLY A O 1
ATOM 1386 N N . GLU A 1 94 ? -16.899 -11.775 1.496 1.00 28.33 99 GLU A N 1
ATOM 1387 C CA . GLU A 1 94 ? -15.994 -12.956 1.547 1.00 27.17 99 GLU A CA 1
ATOM 1388 C C . GLU A 1 94 ? -14.583 -12.493 1.951 1.00 26.72 99 GLU A C 1
ATOM 1389 O O . GLU A 1 94 ? -14.122 -11.455 1.440 1.00 28.20 99 GLU A O 1
ATOM 1401 N N . ARG A 1 95 ? -13.958 -13.214 2.889 1.00 29.05 100 ARG A N 1
ATOM 1402 C CA . ARG A 1 95 ? -12.606 -12.946 3.450 1.00 28.48 100 ARG A CA 1
ATOM 1403 C C . ARG A 1 95 ? -11.594 -12.641 2.337 1.00 28.68 100 ARG A C 1
ATOM 1404 O O . ARG A 1 95 ? -11.450 -13.468 1.402 1.00 27.48 100 ARG A O 1
ATOM 1425 N N . ALA A 1 96 ? -10.902 -11.510 2.466 1.00 28.73 101 ALA A N 1
ATOM 1426 C CA . ALA A 1 96 ? -9.718 -11.141 1.651 1.00 30.17 101 ALA A CA 1
ATOM 1427 C C . ALA A 1 96 ? -8.670 -12.245 1.796 1.00 27.58 101 ALA A C 1
ATOM 1428 O O . ALA A 1 96 ? -8.401 -12.701 2.935 1.00 23.72 101 ALA A O 1
ATOM 1435 N N . ASN A 1 97 ? -8.131 -12.699 0.668 1.00 25.94 102 ASN A N 1
ATOM 1436 C CA . ASN A 1 97 ? -7.152 -13.810 0.651 1.00 28.13 102 ASN A CA 1
ATOM 1437 C C . ASN A 1 97 ? -6.187 -13.604 -0.526 1.00 28.16 102 ASN A C 1
ATOM 1438 O O . ASN A 1 97 ? -6.488 -12.807 -1.447 1.00 26.33 102 ASN A O 1
ATOM 1449 N N . GLU A 1 98 ? -5.056 -14.299 -0.478 1.00 29.84 103 GLU A N 1
ATOM 1450 C CA . GLU A 1 98 ? -3.897 -13.977 -1.353 1.00 28.13 103 GLU A CA 1
ATOM 1451 C C . GLU A 1 98 ? -3.014 -15.205 -1.535 1.00 26.68 103 GLU A C 1
ATOM 1452 O O . GLU A 1 98 ? -3.002 -16.103 -0.673 1.00 26.60 103 GLU A O 1
ATOM 1464 N N . VAL A 1 99 ? -2.305 -15.213 -2.650 1.00 27.69 104 VAL A N 1
ATOM 1465 C CA . VAL A 1 99 ? -1.234 -16.181 -2.970 1.00 26.84 104 VAL A CA 1
ATOM 1466 C C . VAL A 1 99 ? 0.032 -15.372 -3.263 1.00 27.17 104 VAL A C 1
ATOM 1467 O O . VAL A 1 99 ? -0.016 -14.449 -4.139 1.00 27.29 104 VAL A O 1
ATOM 1480 N N . GLU A 1 100 ? 1.135 -15.756 -2.629 1.00 27.82 105 GLU A N 1
ATOM 1481 C CA . GLU A 1 100 ? 2.493 -15.168 -2.824 1.00 28.84 105 GLU A CA 1
ATOM 1482 C C . GLU A 1 100 ? 3.382 -16.151 -3.581 1.00 30.23 105 GLU A C 1
ATOM 1483 O O . GLU A 1 100 ? 3.546 -17.251 -3.112 1.00 29.68 105 GLU A O 1
ATOM 1495 N N . VAL A 1 101 ? 3.944 -15.746 -4.717 1.00 31.85 106 VAL A N 1
ATOM 1496 C CA . VAL A 1 101 ? 4.917 -16.570 -5.489 1.00 30.10 106 VAL A CA 1
ATOM 1497 C C . VAL A 1 101 ? 6.195 -15.748 -5.714 1.00 29.10 106 VAL A C 1
ATOM 1498 O O . VAL A 1 101 ? 6.194 -14.541 -5.417 1.00 29.09 106 VAL A O 1
ATOM 1511 N N . SER A 1 102 ? 7.238 -16.369 -6.263 1.00 26.71 107 SER A N 1
ATOM 1512 C CA . SER A 1 102 ? 8.510 -15.689 -6.575 1.00 27.60 107 SER A CA 1
ATOM 1513 C C . SER A 1 102 ? 8.522 -15.342 -8.068 1.00 26.50 107 SER A C 1
ATOM 1514 O O . SER A 1 102 ? 7.996 -16.125 -8.875 1.00 27.52 107 SER A O 1
ATOM 1522 N N . HIS A 1 103 ? 9.068 -14.179 -8.390 1.00 24.88 108 HIS A N 1
ATOM 1523 C CA . HIS A 1 103 ? 9.554 -13.827 -9.749 1.00 27.16 108 HIS A CA 1
ATOM 1524 C C . HIS A 1 103 ? 11.084 -13.968 -9.711 1.00 28.28 108 HIS A C 1
ATOM 1525 O O . HIS A 1 103 ? 11.728 -13.343 -8.839 1.00 27.95 108 HIS A O 1
ATOM 1539 N N . SER A 1 104 ? 11.653 -14.794 -10.583 1.00 28.94 109 SER A N 1
ATOM 1540 C CA . SER A 1 104 ? 13.099 -15.156 -10.532 1.00 30.70 109 SER A CA 1
ATOM 1541 C C . SER A 1 104 ? 13.950 -14.033 -11.151 1.00 31.49 109 SER A C 1
ATOM 1542 O O . SER A 1 104 ? 15.181 -14.085 -11.022 1.00 33.12 109 SER A O 1
ATOM 1550 N N . GLY A 1 105 ? 13.322 -13.053 -11.807 1.00 30.28 110 GLY A N 1
ATOM 1551 C CA . GLY A 1 105 ? 13.964 -11.811 -12.264 1.00 30.26 110 GLY A CA 1
ATOM 1552 C C . GLY A 1 105 ? 14.559 -11.946 -13.656 1.00 29.38 110 GLY A C 1
ATOM 1553 O O . GLY A 1 105 ? 15.528 -11.242 -13.939 1.00 29.84 110 GLY A O 1
ATOM 1557 N N . ASN A 1 106 ? 14.016 -12.818 -14.497 1.00 31.31 111 ASN A N 1
ATOM 1558 C CA . ASN A 1 106 ? 14.618 -13.158 -15.814 1.00 34.60 111 ASN A CA 1
ATOM 1559 C C . ASN A 1 106 ? 13.773 -12.587 -16.950 1.00 33.25 111 ASN A C 1
ATOM 1560 O O . ASN A 1 106 ? 13.716 -13.228 -17.990 1.00 35.22 111 ASN A O 1
ATOM 1571 N N . GLY A 1 107 ? 13.141 -11.434 -16.736 1.00 34.06 112 GLY A N 1
ATOM 1572 C CA . GLY A 1 107 ? 12.198 -10.807 -17.682 1.00 33.52 112 GLY A CA 1
ATOM 1573 C C . GLY A 1 107 ? 10.799 -11.405 -17.569 1.00 32.24 112 GLY A C 1
ATOM 1574 O O . GLY A 1 107 ? 10.293 -11.542 -16.424 1.00 25.69 112 GLY A O 1
ATOM 1578 N N . TRP A 1 108 ? 10.204 -11.778 -18.709 1.00 27.95 113 TRP A N 1
ATOM 1579 C CA . TRP A 1 108 ? 8.805 -12.250 -18.791 1.00 29.16 113 TRP A CA 1
ATOM 1580 C C . TRP A 1 108 ? 8.723 -13.614 -18.106 1.00 34.16 113 TRP A C 1
ATOM 1581 O O . TRP A 1 108 ? 9.467 -14.534 -18.491 1.00 34.61 113 TRP A O 1
ATOM 1602 N N . GLU A 1 109 ? 7.900 -13.706 -17.068 1.00 33.37 114 GLU A N 1
ATOM 1603 C CA . GLU A 1 109 ? 7.585 -14.978 -16.381 1.00 34.39 114 GLU A CA 1
ATOM 1604 C C . GLU A 1 109 ? 6.061 -15.126 -16.303 1.00 29.63 114 GLU A C 1
ATOM 1605 O O . GLU A 1 109 ? 5.384 -14.151 -16.004 1.00 28.48 114 GLU A O 1
ATOM 1617 N N . GLU A 1 110 ? 5.541 -16.320 -16.570 1.00 30.71 115 GLU A N 1
ATOM 1618 C CA . GLU A 1 110 ? 4.128 -16.690 -16.328 1.00 27.11 115 GLU A CA 1
ATOM 1619 C C . GLU A 1 110 ? 4.015 -17.101 -14.854 1.00 27.07 115 GLU A C 1
ATOM 1620 O O . GLU A 1 110 ? 4.513 -18.156 -14.514 1.00 26.37 115 GLU A O 1
ATOM 1632 N N . LEU A 1 111 ? 3.389 -16.287 -14.015 1.00 27.23 116 LEU A N 1
ATOM 1633 C CA . LEU A 1 111 ? 3.240 -16.608 -12.572 1.00 27.86 116 LEU A CA 1
ATOM 1634 C C . LEU A 1 111 ? 1.881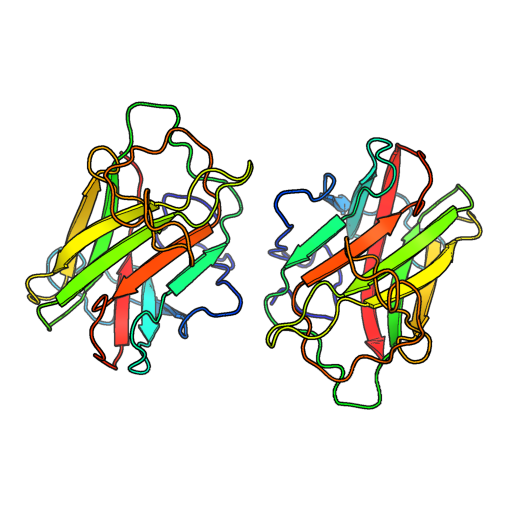 -17.295 -12.435 1.00 29.13 116 LEU A C 1
ATOM 1635 O O . LEU A 1 111 ? 0.945 -16.888 -13.132 1.00 29.83 116 LEU A O 1
ATOM 1651 N N . SER A 1 112 ? 1.790 -18.285 -11.559 1.00 27.57 117 SER A N 1
ATOM 1652 C CA . SER A 1 112 ? 0.588 -19.103 -11.332 1.00 30.61 117 SER A CA 1
ATOM 1653 C C . SER A 1 112 ? 0.209 -18.940 -9.863 1.00 32.02 117 SER A C 1
ATOM 1654 O O . SER A 1 112 ? 1.045 -19.269 -9.005 1.00 27.82 117 SER A O 1
ATOM 1662 N N . PHE A 1 113 ? -0.994 -18.420 -9.625 1.00 31.15 118 PHE A N 1
ATOM 1663 C CA . PHE A 1 113 ? -1.562 -18.158 -8.285 1.00 33.11 118 PHE A CA 1
ATOM 1664 C C . PHE A 1 113 ? -2.738 -19.115 -8.095 1.00 33.04 118 PHE A C 1
ATOM 1665 O O . PHE A 1 113 ? -3.877 -18.823 -8.539 1.00 33.90 118 PHE A O 1
ATOM 1682 N N . ASN A 1 114 ? -2.434 -20.255 -7.48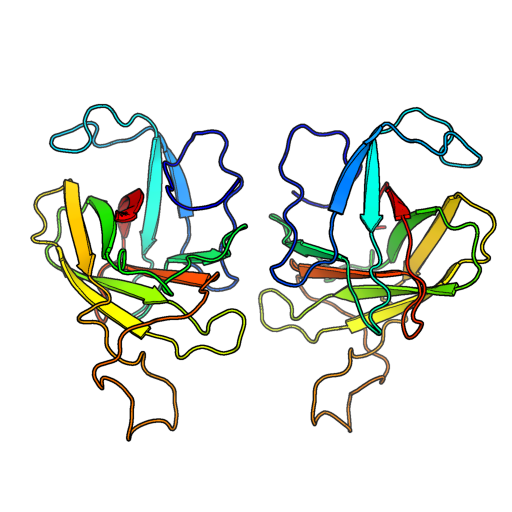2 1.00 34.36 119 ASN A N 1
ATOM 1683 C CA . ASN A 1 114 ? -3.405 -21.343 -7.221 1.00 33.31 119 ASN A CA 1
ATOM 1684 C C . ASN A 1 114 ? -4.046 -21.084 -5.865 1.00 31.06 119 ASN A C 1
ATOM 1685 O O . ASN A 1 114 ? -3.366 -21.303 -4.863 1.00 31.91 119 ASN A O 1
ATOM 1696 N N . PHE A 1 115 ? -5.311 -20.655 -5.858 1.00 29.41 120 PHE A N 1
ATOM 1697 C CA . PHE A 1 115 ? -6.017 -20.173 -4.640 1.00 29.65 120 PHE A CA 1
ATOM 1698 C C . PHE A 1 115 ? -6.420 -21.376 -3.787 1.00 28.56 120 PHE A C 1
ATOM 1699 O O . PHE A 1 115 ? -6.818 -21.167 -2.631 1.00 29.03 120 PHE A O 1
ATOM 1716 N N . ASN A 1 116 ? -6.148 -22.594 -4.268 1.00 29.79 121 ASN A N 1
ATOM 1717 C CA . ASN A 1 116 ? -6.195 -23.810 -3.411 1.00 31.77 121 ASN A CA 1
ATOM 1718 C C . ASN A 1 116 ? -5.206 -23.660 -2.260 1.00 31.79 121 ASN A C 1
ATOM 1719 O O . ASN A 1 116 ? -5.441 -24.305 -1.239 1.00 34.01 121 ASN A O 1
ATOM 1730 N N . ASN A 1 117 ? -4.141 -22.869 -2.448 1.00 34.30 122 ASN A N 1
ATOM 1731 C CA . ASN A 1 117 ? -3.057 -22.691 -1.451 1.00 35.15 122 ASN A CA 1
ATOM 1732 C C . ASN A 1 117 ? -3.019 -21.229 -0.976 1.00 31.60 122 ASN A C 1
ATOM 1733 O O . ASN A 1 117 ? -1.944 -20.751 -0.583 1.00 29.20 122 ASN A O 1
ATOM 1744 N N . ALA A 1 118 ? -4.171 -20.563 -0.937 1.00 26.84 123 ALA A N 1
ATOM 1745 C CA . ALA A 1 118 ? -4.275 -19.149 -0.540 1.00 25.24 123 ALA A CA 1
ATOM 1746 C C . ALA A 1 118 ? -4.192 -19.096 0.979 1.00 25.08 123 ALA A C 1
ATOM 1747 O O . ALA A 1 118 ? -4.285 -20.157 1.637 1.00 23.53 123 ALA A O 1
ATOM 1754 N N . ARG A 1 119 ? -3.973 -17.901 1.484 1.00 25.35 124 ARG A N 1
ATOM 1755 C CA . ARG A 1 119 ? -4.001 -17.613 2.938 1.00 26.77 124 ARG A CA 1
ATOM 1756 C C . ARG A 1 119 ? -4.847 -16.351 3.153 1.00 28.54 124 ARG A C 1
ATOM 1757 O O . ARG A 1 119 ? -5.038 -15.513 2.190 1.00 27.28 124 ARG A O 1
ATOM 1778 N N . ASN A 1 120 ? -5.329 -1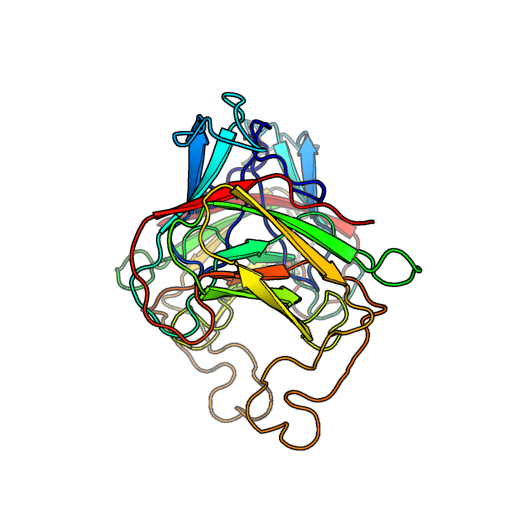6.216 4.377 1.00 28.09 125 ASN A N 1
ATOM 1779 C CA . ASN A 1 120 ? -6.015 -15.012 4.892 1.00 27.32 125 ASN A CA 1
ATOM 1780 C C . ASN A 1 120 ? -5.084 -13.810 4.793 1.00 27.58 125 ASN A C 1
ATOM 1781 O O . ASN A 1 120 ? -3.989 -13.835 5.442 1.00 25.74 125 ASN A O 1
ATOM 1792 N N . SER A 1 121 ? -5.502 -12.790 4.025 1.00 27.04 126 SER A N 1
ATOM 1793 C CA . SER A 1 121 ? -4.844 -11.474 3.937 1.00 23.03 126 SER A CA 1
ATOM 1794 C C . SER A 1 121 ? -4.811 -10.826 5.323 1.00 25.42 126 SER A C 1
ATOM 1795 O O . SER A 1 121 ? -5.756 -10.998 6.086 1.00 24.70 126 SER A O 1
ATOM 1803 N N . PHE A 1 122 ? -3.731 -10.122 5.627 1.00 27.80 127 PHE A N 1
ATOM 1804 C CA . PHE A 1 122 ? -3.598 -9.314 6.870 1.00 30.39 127 PHE A CA 1
ATOM 1805 C C . PHE A 1 122 ? -4.809 -8.384 6.995 1.00 32.29 127 PHE A C 1
ATOM 1806 O O . PHE A 1 122 ? -5.141 -7.646 6.055 1.00 30.03 127 PHE A O 1
ATOM 1823 N N . VAL A 1 123 ? -5.525 -8.497 8.117 1.00 31.14 128 VAL A N 1
ATOM 1824 C CA . VAL A 1 123 ? -6.534 -7.504 8.551 1.00 29.61 128 VAL A CA 1
ATOM 1825 C C . VAL A 1 123 ? -6.190 -7.137 10.004 1.00 30.59 128 VAL A C 1
ATOM 1826 O O . VAL A 1 123 ? -5.984 -8.051 10.847 1.00 28.41 128 VAL A O 1
ATOM 1839 N N . GLN A 1 124 ? -6.086 -5.841 10.269 1.00 32.00 129 GLN A N 1
ATOM 1840 C CA . GLN A 1 124 ? -5.821 -5.296 11.630 1.00 36.19 129 GLN A CA 1
ATOM 1841 C C . GLN A 1 124 ? -6.838 -5.902 12.589 1.00 33.16 129 GLN A C 1
ATOM 1842 O O . GLN A 1 124 ? -8.033 -5.859 12.288 1.00 32.96 129 GLN A O 1
ATOM 1856 N N . GLY A 1 125 ? -6.381 -6.422 13.720 1.00 38.04 130 GLY A N 1
ATOM 1857 C CA . GLY A 1 125 ? -7.243 -6.974 14.781 1.00 36.71 130 GLY A CA 1
ATOM 1858 C C . GLY A 1 125 ? -7.773 -8.355 14.431 1.00 37.85 130 GLY A C 1
ATOM 1859 O O . GLY A 1 125 ? -8.838 -8.721 14.944 1.00 39.67 130 GLY A O 1
ATOM 1863 N N . ASP A 1 126 ? -7.093 -9.091 13.551 1.00 37.08 131 ASP A N 1
ATOM 1864 C CA . ASP A 1 126 ? -7.514 -10.468 13.187 1.00 37.72 131 ASP A CA 1
ATOM 1865 C C . ASP A 1 126 ? -6.295 -11.382 13.272 1.00 36.29 131 ASP A C 1
ATOM 1866 O O . ASP A 1 126 ? -6.073 -12.196 12.340 1.00 35.79 131 ASP A O 1
ATOM 1875 N N . ASP A 1 127 ? -5.514 -11.233 14.341 1.00 33.49 132 ASP A N 1
ATOM 1876 C CA . ASP A 1 127 ? -4.236 -11.954 14.574 1.00 38.65 132 ASP A CA 1
ATOM 1877 C C . ASP A 1 127 ? -4.463 -13.465 14.507 1.00 37.47 132 ASP A C 1
ATOM 1878 O O . ASP A 1 127 ? -3.574 -14.158 14.018 1.00 39.78 132 ASP A O 1
ATOM 1887 N N . ALA A 1 128 ? -5.579 -13.936 15.058 1.00 34.04 133 ALA A N 1
ATOM 1888 C CA . ALA A 1 128 ? -5.938 -15.365 15.138 1.00 38.97 133 ALA A CA 1
ATOM 1889 C C . ALA A 1 128 ? -6.021 -15.971 13.724 1.00 36.35 133 ALA A C 1
ATOM 1890 O O . ALA A 1 128 ? -5.626 -17.124 13.583 1.00 40.58 133 ALA A O 1
ATOM 1897 N N . ASN A 1 129 ? -6.465 -15.216 12.717 1.00 35.30 134 ASN A N 1
ATOM 1898 C CA . ASN A 1 129 ? -6.762 -15.762 11.356 1.00 35.69 134 ASN A CA 1
ATOM 1899 C C . ASN A 1 129 ? -5.792 -15.255 10.283 1.00 33.41 134 ASN A C 1
ATOM 1900 O O . ASN A 1 129 ? -5.756 -15.889 9.192 1.00 30.48 134 ASN A O 1
ATOM 1911 N N . ASN A 1 130 ? -5.123 -14.121 10.504 1.00 30.31 135 ASN A N 1
ATOM 1912 C CA . ASN A 1 130 ? -4.149 -13.547 9.529 1.00 33.07 135 ASN A CA 1
ATOM 1913 C C . ASN A 1 130 ? -3.096 -14.597 9.135 1.00 34.58 135 ASN A C 1
ATOM 1914 O O . ASN A 1 130 ? -2.522 -15.292 10.002 1.00 31.89 135 AS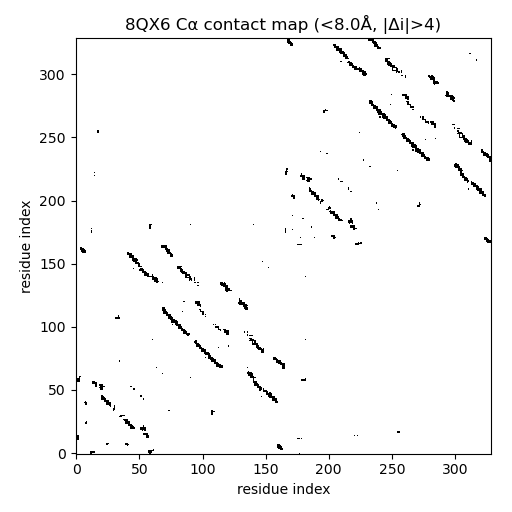N A O 1
ATOM 1925 N N . GLY A 1 131 ? -2.911 -14.786 7.833 1.00 31.42 136 GLY A N 1
ATOM 1926 C CA . GLY A 1 131 ? -1.923 -15.738 7.298 1.00 33.17 136 GLY A CA 1
ATOM 1927 C C . GLY A 1 131 ? -2.306 -17.201 7.469 1.00 32.81 136 GLY A C 1
ATOM 1928 O O . GLY A 1 131 ? -1.462 -18.061 7.109 1.00 35.01 136 GLY A O 1
ATOM 1932 N N . GLN A 1 132 ? -3.525 -17.510 7.918 1.00 32.44 137 GLN A N 1
ATOM 1933 C CA . GLN A 1 132 ? -4.025 -18.910 8.012 1.00 35.19 137 GLN A CA 1
ATOM 1934 C C . GLN A 1 132 ? -4.428 -19.362 6.614 1.00 35.15 137 GLN A C 1
ATOM 1935 O O . GLN A 1 132 ? -4.756 -18.528 5.786 1.00 28.49 137 GLN A O 1
ATOM 1949 N N . PRO A 1 133 ? -4.330 -20.672 6.304 1.00 34.67 138 PRO A N 1
ATOM 1950 C CA . PRO A 1 133 ? -4.770 -21.182 5.006 1.00 35.64 138 PRO A CA 1
ATOM 1951 C C . PRO A 1 133 ? -6.277 -20.927 4.799 1.00 32.00 138 PRO A C 1
ATOM 1952 O O . PRO A 1 133 ? -7.046 -20.867 5.734 1.00 26.35 138 PRO A O 1
ATOM 1963 N N . PHE A 1 134 ? -6.658 -20.697 3.549 1.00 27.58 139 PHE A N 1
ATOM 1964 C CA . PHE A 1 134 ? -8.021 -20.313 3.137 1.00 29.06 139 PHE A CA 1
ATOM 1965 C C . PHE A 1 134 ? -8.151 -20.640 1.656 1.00 29.23 139 PHE A C 1
ATOM 1966 O O . PHE A 1 134 ? -7.177 -20.470 0.933 1.00 28.62 139 PHE A O 1
ATOM 1983 N N . VAL A 1 135 ? -9.285 -21.185 1.260 1.00 31.27 140 VAL A N 1
ATOM 1984 C CA . VAL A 1 135 ? -9.601 -21.407 -0.178 1.00 29.83 140 VAL A CA 1
ATOM 1985 C C . VAL A 1 135 ? -10.850 -20.611 -0.484 1.00 28.90 140 VAL A C 1
ATOM 1986 O O . VAL A 1 135 ? -11.903 -20.896 0.061 1.00 29.23 140 VAL A O 1
ATOM 1999 N N . PRO A 1 136 ? -10.786 -19.610 -1.395 1.00 28.36 141 PRO A N 1
ATOM 2000 C CA . PRO A 1 136 ? -11.981 -18.851 -1.749 1.00 27.56 141 PRO A CA 1
ATOM 2001 C C . PRO A 1 136 ? -13.002 -19.726 -2.494 1.00 32.27 141 PRO A C 1
ATOM 2002 O O . PRO A 1 136 ? -12.616 -20.650 -3.231 1.00 28.26 141 PRO A O 1
ATOM 2013 N N . THR A 1 137 ? -14.285 -19.428 -2.262 1.00 33.44 142 THR A N 1
ATOM 2014 C CA . THR A 1 137 ? -15.445 -20.155 -2.830 1.00 32.01 142 THR A CA 1
ATOM 2015 C C . THR A 1 137 ? -16.467 -19.127 -3.295 1.00 31.46 142 THR A C 1
ATOM 2016 O O . THR A 1 137 ? -17.483 -19.559 -3.853 1.00 32.61 142 THR A O 1
ATOM 2027 N N . GLY A 1 138 ? -16.175 -17.833 -3.109 1.00 30.52 143 GLY A N 1
ATOM 2028 C CA . GLY A 1 138 ? -17.125 -16.735 -3.318 1.00 28.95 143 GLY A CA 1
ATOM 2029 C C . GLY A 1 138 ? -16.824 -15.915 -4.567 1.00 31.37 143 GLY A C 1
ATOM 2030 O O . GLY A 1 138 ? -16.089 -16.417 -5.464 1.00 29.31 143 GLY A O 1
ATOM 2034 N N . GLN A 1 139 ? -17.406 -14.708 -4.615 1.00 30.64 144 GLN A N 1
ATOM 2035 C CA . GLN A 1 139 ? -17.352 -13.778 -5.781 1.00 32.18 144 GLN A CA 1
ATOM 2036 C C . GLN A 1 139 ? -16.543 -12.555 -5.366 1.00 31.78 144 GLN A C 1
ATOM 2037 O O . GLN A 1 139 ? -16.872 -11.939 -4.304 1.00 30.67 144 GLN A O 1
ATOM 2051 N N . TYR A 1 140 ? -15.482 -12.282 -6.122 1.00 29.69 145 TYR A N 1
ATOM 2052 C CA . TYR A 1 140 ? -14.433 -11.290 -5.785 1.00 27.91 145 TYR A CA 1
ATOM 2053 C C . TYR A 1 140 ? -14.293 -10.321 -6.956 1.00 28.28 145 TYR A C 1
ATOM 2054 O O . TYR A 1 140 ? -13.911 -10.770 -8.063 1.00 31.01 145 TYR A O 1
ATOM 2072 N N . ASP A 1 141 ? -14.624 -9.053 -6.732 1.00 27.23 146 ASP A N 1
ATOM 2073 C CA . ASP A 1 141 ? -14.663 -8.061 -7.845 1.00 31.50 146 ASP A CA 1
ATOM 2074 C C . ASP A 1 141 ? -13.442 -7.140 -7.791 1.00 29.90 146 ASP A C 1
ATOM 2075 O O . ASP A 1 141 ? -13.177 -6.457 -8.823 1.00 35.53 146 ASP A O 1
ATOM 2084 N N . GLU A 1 142 ? -12.753 -7.115 -6.647 1.00 31.30 147 GLU A N 1
ATOM 2085 C CA . GLU A 1 142 ? -11.582 -6.234 -6.419 1.00 33.88 147 GLU A CA 1
ATOM 2086 C C . GLU A 1 142 ? -10.300 -7.066 -6.218 1.00 32.27 147 GLU A C 1
ATOM 2087 O O . GLU A 1 142 ? -10.214 -7.864 -5.250 1.00 31.54 147 GLU A O 1
ATOM 2099 N N . ILE A 1 143 ? -9.332 -6.891 -7.120 1.00 29.54 148 ILE A N 1
ATOM 2100 C CA . ILE A 1 143 ? -8.044 -7.640 -7.119 1.00 27.52 148 ILE A CA 1
ATOM 2101 C C . ILE A 1 143 ? -6.904 -6.641 -6.909 1.00 28.93 148 ILE A C 1
ATOM 2102 O O . ILE A 1 143 ? -6.952 -5.487 -7.444 1.00 28.58 148 ILE A O 1
ATOM 2118 N N . SER A 1 144 ? -5.880 -7.098 -6.200 1.00 26.06 149 SER A N 1
ATOM 2119 C CA . SER A 1 144 ? -4.677 -6.299 -5.892 1.00 28.21 149 SER A CA 1
ATOM 2120 C C . SER A 1 144 ? -3.441 -7.134 -6.220 1.00 27.56 149 SER A C 1
ATOM 2121 O O . SER A 1 144 ? -3.294 -8.257 -5.680 1.00 27.88 149 SER A O 1
ATOM 2129 N N . ILE A 1 145 ? -2.581 -6.554 -7.051 1.00 25.96 150 ILE A N 1
ATOM 2130 C CA . ILE A 1 145 ? -1.282 -7.103 -7.491 1.00 27.03 150 ILE A CA 1
ATOM 2131 C C . ILE A 1 145 ? -0.168 -6.304 -6.822 1.00 29.00 150 ILE A C 1
ATOM 2132 O O . ILE A 1 145 ? -0.095 -5.067 -7.043 1.00 28.97 150 ILE A O 1
ATOM 2148 N N . PHE A 1 146 ? 0.676 -6.986 -6.040 1.00 28.53 151 PHE A N 1
ATOM 2149 C CA . PHE A 1 146 ? 1.842 -6.395 -5.345 1.00 28.06 151 PHE A CA 1
ATOM 2150 C C . PHE A 1 146 ? 3.119 -6.882 -6.040 1.00 28.85 151 PHE A C 1
ATOM 2151 O O . PHE A 1 146 ? 3.424 -8.084 -5.954 1.00 30.12 151 PHE A O 1
ATOM 2168 N N . LEU A 1 147 ? 3.797 -5.995 -6.773 1.00 26.69 152 LEU A N 1
ATOM 2169 C CA . LEU A 1 147 ? 5.182 -6.189 -7.260 1.00 30.09 152 LEU A CA 1
ATOM 2170 C C . LEU A 1 147 ? 6.166 -5.859 -6.128 1.00 30.32 152 LEU A C 1
ATOM 2171 O O . LEU A 1 147 ? 6.066 -4.761 -5.524 1.00 29.02 152 LEU A O 1
ATOM 2187 N N . ASP A 1 148 ? 7.097 -6.780 -5.866 1.00 30.85 153 ASP A N 1
ATOM 2188 C CA . ASP A 1 148 ? 8.050 -6.744 -4.727 1.00 31.10 153 ASP A CA 1
ATOM 2189 C C . ASP A 1 148 ? 7.274 -6.599 -3.403 1.00 31.11 153 ASP A C 1
ATOM 2190 O O . ASP A 1 148 ? 7.606 -5.700 -2.610 1.00 25.46 153 ASP A O 1
ATOM 2199 N N . PHE A 1 149 ? 6.289 -7.475 -3.201 1.00 30.31 154 PHE A N 1
ATOM 2200 C CA . PHE A 1 149 ? 5.515 -7.618 -1.946 1.00 27.93 154 PHE A CA 1
ATOM 2201 C C . PHE A 1 149 ? 6.473 -7.529 -0.751 1.00 26.70 154 PHE A C 1
ATOM 2202 O O . PHE A 1 149 ? 7.423 -8.315 -0.663 1.00 26.69 154 PHE A O 1
ATOM 2219 N N . ALA A 1 150 ? 6.253 -6.538 0.115 1.00 28.01 155 ALA A N 1
ATOM 2220 C CA . ALA A 1 150 ? 6.941 -6.343 1.414 1.00 27.17 155 ALA A CA 1
ATOM 2221 C C . ALA A 1 150 ? 8.326 -5.710 1.219 1.00 30.42 155 ALA A C 1
ATOM 2222 O O . ALA A 1 150 ? 8.986 -5.413 2.244 1.00 29.25 155 ALA A O 1
ATOM 2229 N N . GLY A 1 151 ? 8.729 -5.448 -0.034 1.00 23.70 156 GLY A N 1
ATOM 2230 C CA . GLY A 1 151 ? 10.019 -4.815 -0.353 1.00 25.05 156 GLY A CA 1
ATOM 2231 C C . GLY A 1 151 ? 9.832 -3.356 -0.739 1.00 25.43 156 GLY A C 1
ATOM 2232 O O . GLY A 1 151 ? 8.682 -2.876 -0.710 1.00 26.27 156 GLY A O 1
ATOM 2236 N N . PHE A 1 152 ? 10.916 -2.645 -1.041 1.00 23.80 157 PHE A N 1
ATOM 2237 C CA . PHE A 1 152 ? 10.842 -1.209 -1.388 1.00 24.14 157 PHE A CA 1
ATOM 2238 C C . PHE A 1 152 ? 11.289 -0.969 -2.822 1.00 23.65 157 PHE A C 1
ATOM 2239 O O . PHE A 1 152 ? 11.621 0.162 -3.112 1.00 23.98 157 PHE A O 1
ATOM 2256 N N . THR A 1 153 ? 11.289 -1.976 -3.681 1.00 22.87 158 THR A N 1
ATOM 2257 C CA . THR A 1 153 ? 11.803 -1.791 -5.067 1.00 26.12 158 THR A CA 1
ATOM 2258 C C . THR A 1 153 ? 10.865 -0.832 -5.792 1.00 25.06 158 THR A C 1
ATOM 2259 O O . THR A 1 153 ? 9.664 -1.142 -5.843 1.00 24.97 158 THR A O 1
ATOM 2270 N N . ALA A 1 154 ? 11.406 0.245 -6.376 1.00 27.02 159 ALA A N 1
ATOM 2271 C CA . ALA A 1 154 ? 10.692 1.231 -7.233 1.00 25.84 159 ALA A CA 1
ATOM 2272 C C . ALA A 1 154 ? 11.024 0.933 -8.691 1.00 26.09 159 ALA A C 1
ATOM 2273 O O . ALA A 1 154 ? 12.023 0.264 -8.925 1.00 29.26 159 ALA A O 1
ATOM 2280 N N . GLY A 1 155 ? 10.255 1.458 -9.632 1.00 27.65 160 GLY A N 1
ATOM 2281 C CA . GLY A 1 155 ? 10.584 1.371 -11.068 1.00 27.49 160 GLY A CA 1
ATOM 2282 C C . GLY A 1 155 ? 9.419 0.907 -11.893 1.00 30.51 160 GLY A C 1
ATOM 2283 O O . GLY A 1 155 ? 8.385 0.551 -11.295 1.00 30.82 160 GLY A O 1
ATOM 2287 N N . ASP A 1 156 ? 9.605 0.872 -13.215 1.00 30.37 161 ASP A N 1
ATOM 2288 C CA . ASP A 1 156 ? 8.618 0.372 -14.197 1.00 29.57 161 ASP A CA 1
ATOM 2289 C C . ASP A 1 156 ? 8.731 -1.145 -14.341 1.00 25.45 161 ASP A C 1
ATOM 2290 O O . ASP A 1 156 ? 9.839 -1.654 -14.553 1.00 24.63 161 ASP A O 1
ATOM 2299 N N . PHE A 1 157 ? 7.603 -1.836 -14.237 1.00 26.29 162 PHE A N 1
ATOM 2300 C CA . PHE A 1 157 ? 7.424 -3.274 -14.524 1.00 28.93 162 PHE A CA 1
ATOM 2301 C C . PHE A 1 157 ? 6.261 -3.409 -15.496 1.00 30.28 162 PHE A C 1
ATOM 2302 O O . PHE A 1 157 ? 5.525 -2.416 -15.677 1.00 33.36 162 PHE A O 1
ATOM 2319 N N . TYR A 1 158 ? 6.121 -4.570 -16.123 1.00 29.60 163 TYR A N 1
ATOM 2320 C CA . TYR A 1 158 ? 5.074 -4.813 -17.145 1.00 32.07 163 TYR A CA 1
ATOM 2321 C C . TYR A 1 158 ? 4.279 -6.064 -16.794 1.00 30.29 163 TYR A C 1
ATOM 2322 O O . TYR A 1 158 ? 4.840 -7.007 -16.199 1.00 30.36 163 TYR A O 1
ATOM 2340 N N . ILE A 1 159 ? 2.996 -6.040 -17.156 1.00 31.47 164 ILE A N 1
ATOM 2341 C CA . ILE A 1 159 ? 1.988 -7.068 -16.760 1.00 33.66 164 ILE A CA 1
ATOM 2342 C C . ILE A 1 159 ? 1.049 -7.303 -17.944 1.00 33.81 164 ILE A C 1
ATOM 2343 O O . ILE A 1 159 ? 0.775 -6.342 -18.649 1.00 32.36 164 ILE A O 1
ATOM 2359 N N . ASP A 1 160 ? 0.602 -8.536 -18.137 1.00 32.00 165 ASP A N 1
ATOM 2360 C CA . ASP A 1 160 ? -0.398 -8.838 -19.180 1.00 32.69 165 ASP A CA 1
ATOM 2361 C C . ASP A 1 160 ? -0.998 -10.224 -19.003 1.00 32.14 165 ASP A C 1
ATOM 2362 O O . ASP A 1 160 ? -0.436 -10.993 -18.256 1.00 27.80 165 ASP A O 1
ATOM 2371 N N . ASP A 1 161 ? -2.172 -10.459 -19.566 1.00 34.23 166 ASP A N 1
ATOM 2372 C CA . ASP A 1 161 ? -2.800 -11.799 -19.689 1.00 33.20 166 ASP A CA 1
ATOM 2373 C C . ASP A 1 161 ? -3.081 -12.332 -18.284 1.00 30.38 166 ASP A C 1
ATOM 2374 O O . ASP A 1 161 ? -2.553 -13.384 -17.936 1.00 28.35 166 ASP A O 1
ATOM 2383 N N . ILE A 1 162 ? -3.914 -11.627 -17.522 1.00 30.05 167 ILE A N 1
ATOM 2384 C CA . ILE A 1 162 ? -4.473 -12.164 -16.247 1.00 29.09 167 ILE A CA 1
ATOM 2385 C C . ILE A 1 162 ? -5.650 -13.080 -16.593 1.00 28.85 167 ILE A C 1
ATOM 2386 O O . ILE A 1 162 ? -6.610 -12.582 -17.161 1.00 30.56 167 ILE A O 1
ATOM 2402 N N . GLU A 1 163 ? -5.564 -14.372 -16.277 1.00 30.32 168 GLU A N 1
ATOM 2403 C CA . GLU A 1 163 ? -6.571 -15.389 -16.668 1.00 31.09 168 GLU A CA 1
ATOM 2404 C C . GLU A 1 163 ? -6.861 -16.329 -15.506 1.00 33.16 168 GLU A C 1
ATOM 2405 O O . GLU A 1 163 ? -5.979 -16.497 -14.640 1.00 35.28 168 GLU A O 1
ATOM 2417 N N . GLN A 1 164 ? -8.061 -16.904 -15.546 1.00 33.96 169 GLN A N 1
ATOM 2418 C CA . GLN A 1 164 ? -8.593 -17.936 -14.628 1.00 37.52 169 GLN A CA 1
ATOM 2419 C C . GLN A 1 164 ? -8.603 -19.275 -15.375 1.00 37.62 169 GLN A C 1
ATOM 2420 O O . GLN A 1 164 ? -8.972 -19.266 -16.584 1.00 38.04 169 GLN A O 1
ATOM 2434 N N . ASN A 1 165 ? -8.188 -20.336 -14.678 1.00 39.65 170 ASN A N 1
ATOM 2435 C CA . ASN A 1 165 ? -8.183 -21.763 -15.103 1.00 43.61 170 ASN A CA 1
ATOM 2436 C C . ASN A 1 165 ? -8.068 -22.625 -13.836 1.00 44.63 170 ASN A C 1
ATOM 2437 O O . ASN A 1 165 ? -8.223 -22.134 -12.716 1.00 35.43 170 ASN A O 1
ATOM 2449 N N . PHE B 1 2 ? -13.945 8.295 -19.202 1.00 38.13 7 PHE B N 1
ATOM 2450 C CA . PHE B 1 2 ? -15.297 8.474 -18.612 1.00 36.67 7 PHE B CA 1
ATOM 2451 C C . PHE B 1 2 ? -15.260 9.595 -17.562 1.00 34.36 7 PHE B C 1
ATOM 2452 O O . PHE B 1 2 ? -14.805 9.334 -16.438 1.00 35.45 7 PHE B O 1
ATOM 2468 N N . ALA B 1 3 ? -15.723 10.790 -17.926 1.00 34.07 8 ALA B N 1
ATOM 2469 C CA . ALA B 1 3 ? -15.627 12.014 -17.097 1.00 36.78 8 ALA B CA 1
ATOM 2470 C C . ALA B 1 3 ? -16.828 12.913 -17.398 1.00 37.14 8 ALA B C 1
ATOM 2471 O O . ALA B 1 3 ? -17.341 12.851 -18.518 1.00 33.42 8 ALA B O 1
ATOM 2478 N N . LEU B 1 4 ? -17.239 13.764 -16.455 1.00 31.05 9 LEU B N 1
ATOM 2479 C CA . LEU B 1 4 ? -18.225 14.818 -16.774 1.00 35.00 9 LEU B CA 1
ATOM 2480 C C . LEU B 1 4 ? -17.604 15.718 -17.842 1.00 36.75 9 LEU B C 1
ATOM 2481 O O . LEU B 1 4 ? -16.386 15.895 -17.875 1.00 34.93 9 LEU B O 1
ATOM 2497 N N . PRO B 1 5 ? -18.391 16.280 -18.782 1.00 35.01 10 PRO B N 1
ATOM 2498 C CA . PRO B 1 5 ? -19.830 16.047 -18.858 1.00 34.92 10 PRO B CA 1
ATOM 2499 C C . PRO B 1 5 ? -20.204 14.697 -19.488 1.00 34.08 10 PRO B C 1
ATOM 2500 O O . PRO B 1 5 ? -19.563 14.292 -20.423 1.00 38.66 10 PRO B O 1
ATOM 2511 N N . ILE B 1 6 ? -21.233 14.033 -18.963 1.00 31.87 11 ILE B N 1
ATOM 2512 C CA . ILE B 1 6 ? -21.703 12.708 -19.471 1.00 33.13 11 ILE B CA 1
ATOM 2513 C C . ILE B 1 6 ? -22.896 12.917 -20.409 1.00 30.44 11 ILE B C 1
ATOM 2514 O O . ILE B 1 6 ? -23.963 13.322 -19.940 1.00 31.40 11 ILE B O 1
ATOM 2530 N N . ASN B 1 7 ? -22.720 12.635 -21.694 1.00 33.74 12 ASN B N 1
ATOM 2531 C CA . ASN B 1 7 ? -23.814 12.732 -22.695 1.00 36.85 12 ASN B CA 1
ATOM 2532 C C . ASN B 1 7 ? -24.197 11.336 -23.227 1.00 36.81 12 ASN B C 1
ATOM 2533 O O . ASN B 1 7 ? -25.221 11.252 -23.934 1.00 38.81 12 ASN B O 1
ATOM 2544 N N . PHE B 1 8 ? -23.443 10.283 -22.901 1.00 35.06 13 PHE B N 1
ATOM 2545 C CA . PHE B 1 8 ? -23.757 8.874 -23.268 1.00 33.87 13 PHE B CA 1
ATOM 2546 C C . PHE B 1 8 ? -23.634 8.652 -24.787 1.00 36.93 13 PHE B C 1
ATOM 2547 O O . PHE B 1 8 ? -23.992 7.556 -25.240 1.00 39.65 13 PHE B O 1
ATOM 2564 N N . GLY B 1 9 ? -23.046 9.593 -25.524 1.00 38.50 14 GLY B N 1
ATOM 2565 C CA . GLY B 1 9 ? -22.994 9.557 -26.998 1.00 42.50 14 GLY B CA 1
ATOM 2566 C C . GLY B 1 9 ? -21.634 9.148 -27.537 1.00 46.47 14 GLY B C 1
ATOM 2567 O O . GLY B 1 9 ? -21.483 9.163 -28.787 1.00 50.49 14 GLY B O 1
ATOM 2571 N N . ALA B 1 10 ? -20.673 8.813 -26.663 1.00 47.30 15 ALA B N 1
ATOM 2572 C CA . ALA B 1 10 ? -19.311 8.355 -27.044 1.00 51.21 15 ALA B CA 1
ATOM 2573 C C . ALA B 1 10 ? -19.297 6.824 -27.097 1.00 56.11 15 ALA B C 1
ATOM 2574 O O . ALA B 1 10 ? -20.176 6.215 -26.447 1.00 53.01 15 ALA B O 1
ATOM 2581 N N . ASP B 1 11 ? -18.358 6.244 -27.856 1.00 60.42 16 ASP B N 1
ATOM 2582 C CA . ASP B 1 11 ? -18.120 4.773 -27.945 1.00 67.67 16 ASP B CA 1
ATOM 2583 C C . ASP B 1 11 ? -17.151 4.363 -26.827 1.00 62.09 16 ASP B C 1
ATOM 2584 O O . ASP B 1 11 ? -16.070 3.826 -27.135 1.00 67.91 16 ASP B O 1
ATOM 2593 N N . ILE B 1 12 ? -17.526 4.623 -25.573 1.00 57.49 17 ILE B N 1
ATOM 2594 C CA . ILE B 1 12 ? -16.756 4.222 -24.356 1.00 51.76 17 ILE B CA 1
ATOM 2595 C C . ILE B 1 12 ? -17.635 3.335 -23.474 1.00 46.03 17 ILE B C 1
ATOM 2596 O O . ILE B 1 12 ? -18.846 3.244 -23.707 1.00 43.35 17 ILE B O 1
ATOM 2612 N N . GLU B 1 13 ? -17.012 2.728 -22.473 1.00 45.57 18 GLU B N 1
ATOM 2613 C CA . GLU B 1 13 ? -17.678 2.029 -21.356 1.00 44.09 18 GLU B CA 1
ATOM 2614 C C . GLU B 1 13 ? -18.070 3.085 -20.316 1.00 41.44 18 GLU B C 1
ATOM 2615 O O . GLU B 1 13 ? -17.189 3.851 -19.878 1.00 42.22 18 GLU B O 1
ATOM 2627 N N . TYR B 1 14 ? -19.350 3.125 -19.941 1.00 35.52 19 TYR B N 1
ATOM 2628 C CA . TYR B 1 14 ? -19.884 3.991 -18.863 1.00 33.39 19 TYR B CA 1
ATOM 2629 C C . TYR B 1 14 ? -19.881 3.171 -17.558 1.00 30.99 19 TYR B C 1
ATOM 2630 O O . TYR B 1 14 ? -20.948 2.727 -17.117 1.00 34.28 19 TYR B O 1
ATOM 2648 N N . THR B 1 15 ? -18.708 3.004 -16.948 1.00 28.56 20 THR B N 1
ATOM 2649 C CA . THR B 1 15 ? -18.432 1.962 -15.920 1.00 30.29 20 THR B CA 1
ATOM 2650 C C . THR B 1 15 ? -19.413 2.130 -14.763 1.00 31.79 20 THR B C 1
ATOM 2651 O O . THR B 1 15 ? -19.414 3.239 -14.174 1.00 26.91 20 THR B O 1
ATOM 2662 N N . THR B 1 16 ? -20.153 1.061 -14.425 1.00 29.36 21 THR B N 1
ATOM 2663 C CA . THR B 1 16 ? -21.057 1.022 -13.253 1.00 30.06 21 THR B CA 1
ATOM 2664 C C . THR B 1 16 ? -20.382 0.242 -12.122 1.00 29.37 21 THR B C 1
ATOM 2665 O O . THR B 1 16 ? -19.630 -0.675 -12.413 1.00 31.94 21 THR B O 1
ATOM 2676 N N . GLY B 1 17 ? -20.639 0.631 -10.872 1.00 29.26 22 GLY B N 1
ATOM 2677 C CA . GLY B 1 17 ? -20.151 -0.072 -9.682 1.00 33.02 22 GLY B CA 1
ATOM 2678 C C . GLY B 1 17 ? -20.814 -1.425 -9.503 1.00 34.44 22 GLY B C 1
ATOM 2679 O O . GLY B 1 17 ? -21.871 -1.672 -10.118 1.00 32.28 22 GLY B O 1
ATOM 2683 N N . ALA B 1 18 ? -20.243 -2.244 -8.609 1.00 37.90 23 ALA B N 1
ATOM 2684 C CA . ALA B 1 18 ? -20.613 -3.655 -8.375 1.00 39.62 23 ALA B CA 1
ATOM 2685 C C . ALA B 1 18 ? -22.115 -3.779 -8.083 1.00 37.82 23 ALA B C 1
ATOM 2686 O O . ALA B 1 18 ? -22.734 -4.736 -8.585 1.00 35.99 23 ALA B O 1
ATOM 2693 N N . ASN B 1 19 ? -22.678 -2.853 -7.295 1.00 34.38 24 ASN B N 1
ATOM 2694 C CA . ASN B 1 19 ? -24.052 -2.967 -6.746 1.00 38.44 24 ASN B CA 1
ATOM 2695 C C . ASN B 1 19 ? -25.029 -2.096 -7.534 1.00 32.67 24 ASN B C 1
ATOM 2696 O O . ASN B 1 19 ? -26.185 -1.986 -7.126 1.00 33.55 24 ASN B O 1
ATOM 2707 N N . SER B 1 20 ? -24.613 -1.565 -8.679 1.00 31.31 25 SER B N 1
ATOM 2708 C CA . SER B 1 20 ? -25.462 -0.683 -9.507 1.00 29.04 25 SER B CA 1
ATOM 2709 C C . SER B 1 20 ? -26.713 -1.439 -9.957 1.00 28.61 25 SER B C 1
ATOM 2710 O O . SER B 1 20 ? -26.630 -2.619 -10.247 1.00 30.03 25 SER B O 1
ATOM 2718 N N . VAL B 1 21 ? -27.836 -0.751 -10.042 1.00 28.14 26 VAL B N 1
ATOM 2719 C CA . VAL B 1 21 ? -29.037 -1.233 -10.778 1.00 30.08 26 VAL B CA 1
ATOM 2720 C C . VAL B 1 21 ? -28.620 -1.420 -12.240 1.00 28.02 26 VAL B C 1
ATOM 2721 O O . VAL B 1 21 ? -27.579 -0.907 -12.639 1.00 23.87 26 VAL B O 1
ATOM 2734 N N . PRO B 1 22 ? -29.299 -2.313 -12.989 1.00 27.17 27 PRO B N 1
ATOM 2735 C CA . PRO B 1 22 ? -29.014 -2.494 -14.412 1.00 29.53 27 PRO B CA 1
ATOM 2736 C C . PRO B 1 22 ? -29.034 -1.155 -15.158 1.00 29.75 27 PRO B C 1
ATOM 2737 O O . PRO B 1 22 ? -29.904 -0.315 -14.922 1.00 32.05 27 PRO B O 1
ATOM 2748 N N . PHE B 1 23 ? -28.082 -1.001 -16.065 1.00 31.62 28 PHE B N 1
ATOM 2749 C CA . PHE B 1 23 ? -27.878 0.228 -16.852 1.00 29.98 28 PHE B CA 1
ATOM 2750 C C . PHE B 1 23 ? -27.521 -0.162 -18.284 1.00 28.78 28 PHE B C 1
ATOM 2751 O O . PHE B 1 23 ? -26.759 -1.093 -18.457 1.00 26.72 28 PHE B O 1
ATOM 2768 N N . GLU B 1 24 ? -27.952 0.627 -19.258 1.00 29.97 29 GLU B N 1
ATOM 2769 C CA . GLU B 1 24 ? -27.569 0.419 -20.670 1.00 31.36 29 GLU B CA 1
ATOM 2770 C C . GLU B 1 24 ? -27.764 1.754 -21.398 1.00 30.91 29 GLU B C 1
ATOM 2771 O O . GLU B 1 24 ? -28.633 2.526 -21.018 1.00 35.69 29 GLU B O 1
ATOM 2783 N N . VAL B 1 25 ? -26.961 2.007 -22.412 1.00 32.21 30 VAL B N 1
ATOM 2784 C CA . VAL B 1 25 ? -27.076 3.202 -23.287 1.00 33.12 30 VAL B CA 1
ATOM 2785 C C . VAL B 1 25 ? -27.914 2.795 -24.500 1.00 33.62 30 VAL B C 1
ATOM 2786 O O . VAL B 1 25 ? -27.610 1.748 -25.100 1.00 35.26 30 VAL B O 1
ATOM 2799 N N . VAL B 1 26 ? -28.962 3.565 -24.772 1.00 33.98 31 VAL B N 1
ATOM 2800 C CA . VAL B 1 26 ? -30.001 3.264 -25.795 1.00 36.52 31 VAL B CA 1
ATOM 2801 C C . VAL B 1 26 ? -30.301 4.574 -26.522 1.00 37.88 31 VAL B C 1
ATOM 2802 O O . VAL B 1 26 ? -30.148 5.644 -25.907 1.00 38.73 31 VAL B O 1
ATOM 2815 N N . THR B 1 27 ? -30.676 4.493 -27.793 1.00 35.47 32 THR B N 1
ATOM 2816 C CA . THR B 1 27 ? -31.209 5.643 -28.550 1.00 36.71 32 THR B CA 1
ATOM 2817 C C . THR B 1 27 ? -32.470 6.100 -27.823 1.00 35.98 32 THR B C 1
ATOM 2818 O O . THR B 1 27 ? -33.256 5.225 -27.457 1.00 35.15 32 THR B O 1
ATOM 2829 N N . ASN B 1 28 ? -32.626 7.410 -27.614 1.00 37.94 33 ASN B N 1
ATOM 2830 C CA . ASN B 1 28 ? -33.750 8.052 -26.874 1.00 36.22 33 ASN B CA 1
ATOM 2831 C C . ASN B 1 28 ? -35.103 7.463 -27.289 1.00 38.66 33 ASN B C 1
ATOM 2832 O O . ASN B 1 28 ? -35.550 7.631 -28.426 1.00 37.76 33 ASN B O 1
ATOM 2843 N N . PRO B 1 29 ? -35.776 6.699 -26.395 1.00 38.58 34 PRO B N 1
ATOM 2844 C CA . PRO B 1 29 ? -37.139 6.233 -26.639 1.00 37.38 34 PRO B CA 1
ATOM 2845 C C . PRO B 1 29 ? -38.220 7.238 -26.206 1.00 34.46 34 PRO B C 1
ATOM 2846 O O . PRO B 1 29 ? -39.386 6.972 -26.412 1.00 36.95 34 PRO B O 1
ATOM 2857 N N . GLU B 1 30 ? -37.825 8.367 -25.615 1.00 33.79 35 GLU B N 1
ATOM 2858 C CA . GLU B 1 30 ? -38.733 9.464 -25.204 1.00 33.89 35 GLU B CA 1
ATOM 2859 C C . GLU B 1 30 ? -38.280 10.756 -25.869 1.00 34.33 35 GLU B C 1
ATOM 2860 O O . GLU B 1 30 ? -37.860 11.675 -25.164 1.00 30.94 35 GLU B O 1
ATOM 2872 N N . GLN B 1 31 ? -38.315 10.793 -27.200 1.00 32.51 36 GLN B N 1
ATOM 2873 C CA . GLN B 1 31 ? -38.056 12.014 -27.993 1.00 37.81 36 GLN B CA 1
ATOM 2874 C C . GLN B 1 31 ? -39.173 13.021 -27.713 1.00 41.97 36 GLN B C 1
ATOM 2875 O O . GLN B 1 31 ? -40.063 13.193 -28.564 1.00 40.30 36 GLN B O 1
ATOM 2889 N N . SER B 1 32 ? -39.102 13.652 -26.538 1.00 44.28 37 SER B N 1
ATOM 2890 C CA . SER B 1 32 ? -40.161 14.501 -25.939 1.00 44.01 37 SER B CA 1
ATOM 2891 C C . SER B 1 32 ? -39.515 15.730 -25.289 1.00 44.63 37 SER B C 1
ATOM 2892 O O . SER B 1 32 ? -38.358 15.612 -24.865 1.00 38.33 37 SER B O 1
ATOM 2900 N N . GLY B 1 33 ? -40.246 16.844 -25.216 1.00 44.70 38 GLY B N 1
ATOM 2901 C CA . GLY B 1 33 ? -39.926 18.005 -24.361 1.00 44.98 38 GLY B CA 1
ATOM 2902 C C . GLY B 1 33 ? -38.491 18.482 -24.528 1.00 42.66 38 GLY B C 1
ATOM 2903 O O . GLY B 1 33 ? -38.013 18.595 -25.686 1.00 39.64 38 GLY B O 1
ATOM 2907 N N . ILE B 1 34 ? -37.812 18.746 -23.412 1.00 38.53 39 ILE B N 1
ATOM 2908 C CA . ILE B 1 34 ? -36.438 19.344 -23.398 1.00 40.31 39 ILE B CA 1
ATOM 2909 C C . ILE B 1 34 ? -35.387 18.358 -23.941 1.00 37.93 39 ILE B C 1
ATOM 2910 O O . ILE B 1 34 ? -34.238 18.769 -24.016 1.00 38.08 39 ILE B O 1
ATOM 2926 N N . ASN B 1 35 ? -35.725 17.109 -24.273 1.00 37.25 40 ASN B N 1
ATOM 2927 C CA . ASN B 1 35 ? -34.754 16.117 -24.814 1.00 40.38 40 ASN B CA 1
ATOM 2928 C C . ASN B 1 35 ? -35.408 15.387 -25.988 1.00 40.00 40 ASN B C 1
ATOM 2929 O O . ASN B 1 35 ? -35.504 14.158 -25.927 1.00 39.37 40 ASN B O 1
ATOM 2940 N N . ALA B 1 36 ? -35.843 16.135 -27.000 1.00 39.86 41 ALA B N 1
ATOM 2941 C CA . ALA B 1 36 ? -36.642 15.623 -28.139 1.00 47.32 41 ALA B CA 1
ATOM 2942 C C . ALA B 1 36 ? -35.746 15.254 -29.327 1.00 50.09 41 ALA B C 1
ATOM 2943 O O . ALA B 1 36 ? -36.273 15.081 -30.432 1.00 54.84 41 ALA B O 1
ATOM 2950 N N . THR B 1 37 ? -34.437 15.122 -29.114 1.00 53.63 42 THR B N 1
ATOM 2951 C CA . THR B 1 37 ? -33.435 14.637 -30.104 1.00 55.46 42 THR B CA 1
ATOM 2952 C C . THR B 1 37 ? -33.290 13.113 -29.949 1.00 55.75 42 THR B C 1
ATOM 2953 O O . THR B 1 37 ? -33.583 12.614 -28.848 1.00 51.54 42 THR B O 1
ATOM 2964 N N . ASP B 1 38 ? -32.833 12.393 -30.985 1.00 48.52 43 ASP B N 1
ATOM 2965 C CA . ASP B 1 38 ? -32.476 10.952 -30.859 1.00 48.26 43 ASP B CA 1
ATOM 2966 C C . ASP B 1 38 ? -31.097 10.816 -30.172 1.00 42.94 43 ASP B C 1
ATOM 2967 O O . ASP B 1 38 ? -30.356 9.855 -30.520 1.00 36.16 43 ASP B O 1
ATOM 2976 N N . THR B 1 39 ? -30.769 11.697 -29.210 1.00 38.82 44 THR B N 1
ATOM 2977 C CA . THR B 1 39 ? -29.536 11.563 -28.401 1.00 40.83 44 THR B CA 1
ATOM 2978 C C . THR B 1 39 ? -29.529 10.124 -27.894 1.00 39.94 44 THR B C 1
ATOM 2979 O O . THR B 1 39 ? -30.609 9.583 -27.745 1.00 39.57 44 THR B O 1
ATOM 2990 N N . LYS B 1 40 ? -28.376 9.611 -27.506 1.00 38.80 45 LYS B N 1
ATOM 2991 C CA . LYS B 1 40 ? -28.364 8.329 -26.788 1.00 39.55 45 LYS B CA 1
ATOM 2992 C C . LYS B 1 40 ? -28.539 8.772 -25.333 1.00 34.61 45 LYS B C 1
ATOM 2993 O O . LYS B 1 40 ? -28.102 9.844 -25.003 1.00 32.14 45 LYS B O 1
ATOM 3012 N N . VAL B 1 41 ? -29.193 7.980 -24.517 1.00 36.69 46 VAL B N 1
ATOM 3013 C CA . VAL B 1 41 ? -29.521 8.318 -23.105 1.00 31.88 46 VAL B CA 1
ATOM 3014 C C . VAL B 1 41 ? -29.186 7.085 -22.282 1.00 30.70 46 VAL B C 1
ATOM 3015 O O . VAL B 1 41 ? -28.994 5.989 -22.864 1.00 29.12 46 VAL B O 1
ATOM 3028 N N . GLY B 1 42 ? -29.135 7.269 -20.974 1.00 27.54 47 GLY B N 1
ATOM 3029 C CA . GLY B 1 42 ? -28.935 6.166 -20.027 1.00 29.22 47 GLY B CA 1
ATOM 3030 C C . GLY B 1 42 ? -30.265 5.604 -19.600 1.00 27.72 47 GLY B C 1
ATOM 3031 O O . GLY B 1 42 ? -31.098 6.386 -19.139 1.00 30.09 47 GLY B O 1
ATOM 3035 N N . LYS B 1 43 ? -30.468 4.299 -19.785 1.00 30.21 48 LYS B N 1
ATOM 3036 C CA . LYS B 1 43 ? -31.688 3.575 -19.370 1.00 29.01 48 LYS B CA 1
ATOM 3037 C C . LYS B 1 43 ? -31.414 2.940 -18.007 1.00 26.65 48 LYS B C 1
ATOM 3038 O O . LYS B 1 43 ? -30.557 2.068 -17.934 1.00 26.04 48 LYS B O 1
ATOM 3057 N N . VAL B 1 44 ? -32.049 3.465 -16.970 1.00 26.02 49 VAL B N 1
ATOM 3058 C CA . VAL B 1 44 ? -31.922 2.946 -15.576 1.00 25.60 49 VAL B CA 1
ATOM 3059 C C . VAL B 1 44 ? -33.092 1.998 -15.309 1.00 24.55 49 VAL B C 1
ATOM 3060 O O . VAL B 1 44 ? -34.257 2.431 -15.443 1.00 25.90 49 VAL B O 1
ATOM 3073 N N . THR B 1 45 ? -32.825 0.768 -14.881 1.00 28.66 50 THR B N 1
ATOM 3074 C CA . THR B 1 45 ? -33.879 -0.214 -14.519 1.00 29.84 50 THR B CA 1
ATOM 3075 C C . THR B 1 45 ? -33.987 -0.306 -12.994 1.00 33.28 50 THR B C 1
ATOM 3076 O O . THR B 1 45 ? -33.213 -1.070 -12.393 1.00 33.37 50 THR B O 1
ATOM 3087 N N . ASN B 1 46 ? -34.914 0.430 -12.387 1.00 33.94 51 ASN B N 1
ATOM 3088 C CA . ASN B 1 46 ? -35.233 0.220 -10.951 1.00 36.41 51 ASN B CA 1
ATOM 3089 C C . ASN B 1 46 ? -35.910 -1.147 -10.822 1.00 37.24 51 ASN B C 1
ATOM 3090 O O . ASN B 1 46 ? -36.761 -1.458 -11.660 1.00 40.24 51 ASN B O 1
ATOM 3101 N N . GLN B 1 47 ? -35.479 -1.950 -9.842 1.00 40.06 52 GLN B N 1
ATOM 3102 C CA . GLN B 1 47 ? -36.012 -3.309 -9.570 1.00 42.13 52 GLN B CA 1
ATOM 3103 C C . GLN B 1 47 ? -36.914 -3.279 -8.334 1.00 44.27 52 GLN B C 1
ATOM 3104 O O . GLN B 1 47 ? -37.383 -4.358 -7.941 1.00 47.83 52 GLN B O 1
ATOM 3118 N N . GLY B 1 48 ? -37.124 -2.100 -7.736 1.00 46.63 53 GLY B N 1
ATOM 3119 C CA . GLY B 1 48 ? -38.062 -1.895 -6.616 1.00 45.89 53 GLY B CA 1
ATOM 3120 C C . GLY B 1 48 ? -37.368 -2.022 -5.271 1.00 49.28 53 GLY B C 1
ATOM 3121 O O . GLY B 1 48 ? -38.056 -2.314 -4.276 1.00 51.80 53 GLY B O 1
ATOM 3125 N N . GLY B 1 49 ? -36.048 -1.837 -5.242 1.00 47.51 54 GLY B N 1
ATOM 3126 C CA . GLY B 1 49 ? -35.266 -1.753 -3.998 1.00 45.12 54 GLY B CA 1
ATOM 3127 C C . GLY B 1 49 ? -35.362 -0.368 -3.400 1.00 37.00 54 GLY B C 1
ATOM 3128 O O . GLY B 1 49 ? -35.257 0.636 -4.133 1.00 37.52 54 GLY B O 1
ATOM 3132 N N . GLN B 1 50 ? -35.569 -0.301 -2.097 1.00 38.07 55 GLN B N 1
ATOM 3133 C CA . GLN B 1 50 ? -35.344 0.952 -1.355 1.00 36.68 55 GLN B CA 1
ATOM 3134 C C . GLN B 1 50 ? -33.824 1.184 -1.406 1.00 37.88 55 GLN B C 1
ATOM 3135 O O . GLN B 1 50 ? -33.023 0.220 -1.178 1.00 43.48 55 GLN B O 1
ATOM 3149 N N . TYR B 1 51 ? -33.445 2.369 -1.842 1.00 35.42 56 TYR B N 1
ATOM 3150 C CA . TYR B 1 51 ? -32.053 2.867 -1.861 1.00 34.44 56 TYR B CA 1
ATOM 3151 C C . TYR B 1 51 ? -31.267 2.167 -2.969 1.00 35.19 56 TYR B C 1
ATOM 3152 O O . TYR B 1 51 ? -30.034 2.221 -2.929 1.00 36.63 56 TYR B O 1
ATOM 3170 N N . GLU B 1 52 ? -31.943 1.589 -3.967 1.00 35.83 57 GLU B N 1
ATOM 3171 C CA . GLU B 1 52 ? -31.254 1.113 -5.192 1.00 34.42 57 GLU B CA 1
ATOM 3172 C C . GLU B 1 52 ? -30.722 2.348 -5.931 1.00 30.74 57 GLU B C 1
ATOM 3173 O O . GLU B 1 52 ? -31.468 3.364 -6.039 1.00 36.81 57 GLU B O 1
ATOM 3185 N N . ALA B 1 53 ? -29.459 2.279 -6.352 1.00 30.63 58 ALA B N 1
ATOM 3186 C CA . ALA B 1 53 ? -28.665 3.378 -6.947 1.00 28.23 58 ALA B CA 1
ATOM 3187 C C . ALA B 1 53 ? -28.033 2.903 -8.252 1.00 27.73 58 ALA B C 1
ATOM 3188 O O . ALA B 1 53 ? -27.564 1.749 -8.318 1.00 26.71 58 ALA B O 1
ATOM 3195 N N . LEU B 1 54 ? -28.045 3.781 -9.251 1.00 26.24 59 LEU B N 1
ATOM 3196 C CA . LEU B 1 54 ? -27.100 3.744 -10.390 1.00 25.34 59 LEU B CA 1
ATOM 3197 C C . LEU B 1 54 ? -25.766 4.322 -9.914 1.00 26.71 59 LEU B C 1
ATOM 3198 O O . LEU B 1 54 ? -25.732 5.527 -9.573 1.00 28.07 59 LEU B O 1
ATOM 3214 N N . THR B 1 55 ? -24.691 3.522 -9.909 1.00 25.70 60 THR B N 1
ATOM 3215 C CA . THR B 1 55 ? -23.342 3.942 -9.454 1.00 27.93 60 THR B CA 1
ATOM 3216 C C . THR B 1 55 ? -22.385 3.954 -10.646 1.00 28.95 60 THR B C 1
ATOM 3217 O O . THR B 1 55 ? -22.339 2.922 -11.343 1.00 28.81 60 THR B O 1
ATOM 3228 N N . PHE B 1 56 ? -21.748 5.105 -10.904 1.00 26.82 61 PHE B N 1
ATOM 3229 C CA . PHE B 1 56 ? -20.703 5.285 -11.945 1.00 26.85 61 PHE B CA 1
ATOM 3230 C C . PHE B 1 56 ? -19.332 5.381 -11.269 1.00 26.93 61 PHE B C 1
ATOM 3231 O O . PHE B 1 56 ? -19.166 6.088 -10.210 1.00 26.84 61 PHE B O 1
ATOM 3248 N N . LEU B 1 57 ? -18.362 4.697 -11.868 1.00 27.27 62 LEU B N 1
ATOM 3249 C CA . LEU B 1 57 ? -16.925 4.774 -11.499 1.00 28.28 62 LEU B CA 1
ATOM 3250 C C . LEU B 1 57 ? -16.229 5.599 -12.567 1.00 29.78 62 LEU B C 1
ATOM 3251 O O . LEU B 1 57 ? -16.034 5.068 -13.695 1.00 28.46 62 LEU B O 1
ATOM 3267 N N . LEU B 1 58 ? -15.963 6.877 -12.266 1.00 28.54 63 LEU B N 1
ATOM 3268 C CA . LEU B 1 58 ? -15.427 7.863 -13.240 1.00 30.90 63 LEU B CA 1
ATOM 3269 C C . LEU B 1 58 ? -13.913 7.643 -13.378 1.00 33.61 63 LEU B C 1
ATOM 3270 O O . LEU B 1 58 ? -13.277 7.275 -12.391 1.00 29.94 63 LEU B O 1
ATOM 3286 N N . ASP B 1 59 ? -13.370 7.855 -14.578 1.00 34.73 64 ASP B N 1
ATOM 3287 C CA . ASP B 1 59 ? -11.906 7.878 -14.846 1.00 36.07 64 ASP B CA 1
ATOM 3288 C C . ASP B 1 59 ? -11.297 9.177 -14.324 1.00 35.46 64 ASP B C 1
ATOM 3289 O O . ASP B 1 59 ? -10.104 9.148 -13.973 1.00 39.22 64 ASP B O 1
ATOM 3298 N N . GLU B 1 60 ? -12.053 10.279 -14.314 1.00 33.99 65 GLU B N 1
ATOM 3299 C CA . GLU B 1 60 ? -11.594 11.603 -13.790 1.00 32.77 65 GLU B CA 1
ATOM 3300 C C . GLU B 1 60 ? -12.540 12.043 -12.672 1.00 30.08 65 GLU B C 1
ATOM 3301 O O . GLU B 1 60 ? -13.763 12.020 -12.871 1.00 30.27 65 GLU B O 1
ATOM 3313 N N . ALA B 1 61 ? -12.000 12.337 -11.491 1.00 31.68 66 ALA B N 1
ATOM 3314 C CA . ALA B 1 61 ? -12.806 12.779 -10.333 1.00 31.48 66 ALA B CA 1
ATOM 3315 C C . ALA B 1 61 ? -13.474 14.120 -10.658 1.00 33.00 66 ALA B C 1
ATOM 3316 O O . ALA B 1 61 ? -12.913 14.913 -11.414 1.00 34.47 66 ALA B O 1
ATOM 3323 N N . ILE B 1 62 ? -14.669 14.344 -10.127 1.00 32.10 67 ILE B N 1
ATOM 3324 C CA . ILE B 1 62 ? -15.302 15.682 -10.084 1.00 29.27 67 ILE B CA 1
ATOM 3325 C C . ILE B 1 62 ? -14.573 16.492 -9.010 1.00 29.14 67 ILE B C 1
ATOM 3326 O O . ILE B 1 62 ? -14.472 16.002 -7.849 1.00 23.46 67 ILE B O 1
ATOM 3342 N N . ASP B 1 63 ? -14.107 17.680 -9.390 1.00 29.07 68 ASP B N 1
ATOM 3343 C CA . ASP B 1 63 ? -13.331 18.580 -8.497 1.00 32.55 68 ASP B CA 1
ATOM 3344 C C . ASP B 1 63 ? -14.294 19.589 -7.877 1.00 29.44 68 ASP B C 1
ATOM 3345 O O . ASP B 1 63 ? -14.828 20.412 -8.625 1.00 27.21 68 ASP B O 1
ATOM 3354 N N . PHE B 1 64 ? -14.476 19.561 -6.554 1.00 29.80 69 PHE B N 1
ATOM 3355 C CA . PHE B 1 64 ? -15.370 20.509 -5.837 1.00 29.84 69 PHE B CA 1
ATOM 3356 C C . PHE B 1 64 ? -14.572 21.557 -5.055 1.00 32.12 69 PHE B C 1
ATOM 3357 O O . PHE B 1 64 ? -15.157 22.215 -4.174 1.00 34.71 69 PHE B O 1
ATOM 3374 N N . SER B 1 65 ? -13.291 21.742 -5.370 1.00 33.81 70 SER B N 1
ATOM 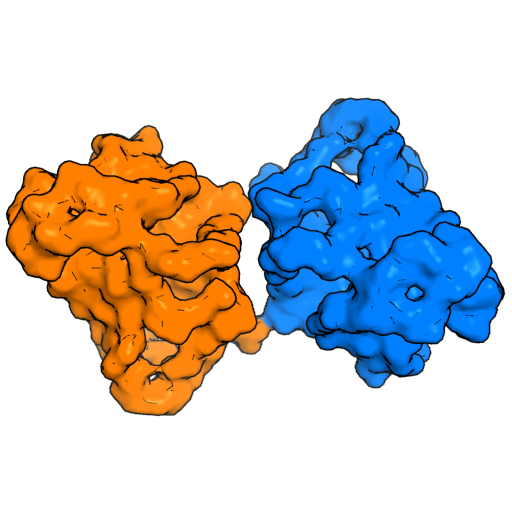3375 C CA . SER B 1 65 ? -12.397 22.694 -4.668 1.00 32.01 70 SER B CA 1
ATOM 3376 C C . SER B 1 65 ? -12.810 24.128 -5.029 1.00 34.21 70 SER B C 1
ATOM 3377 O O . SER B 1 65 ? -12.610 25.004 -4.196 1.00 33.60 70 SER B O 1
ATOM 3385 N N . GLY B 1 66 ? -13.397 24.345 -6.215 1.00 33.41 71 GLY B N 1
ATOM 3386 C CA . GLY B 1 66 ? -13.834 25.669 -6.699 1.00 34.34 71 GLY B CA 1
ATOM 3387 C C . GLY B 1 66 ? -15.299 25.957 -6.386 1.00 36.77 71 GLY B C 1
ATOM 3388 O O . GLY B 1 66 ? -15.935 25.175 -5.640 1.00 35.14 71 GLY B O 1
ATOM 3392 N N . SER B 1 67 ? -15.827 27.039 -6.963 1.00 33.59 72 SER B N 1
ATOM 3393 C CA . SER B 1 67 ? -17.182 27.593 -6.713 1.00 33.53 72 SER B CA 1
ATOM 3394 C C . SER B 1 67 ? -18.219 26.923 -7.621 1.00 31.61 72 SER B C 1
ATOM 3395 O O . SER B 1 67 ? -19.423 27.122 -7.400 1.00 30.79 72 SER B O 1
ATOM 3403 N N . ASN B 1 68 ? -17.792 26.140 -8.605 1.00 32.23 73 ASN B N 1
ATOM 3404 C CA . ASN B 1 68 ? -18.730 25.420 -9.496 1.00 32.95 73 ASN B CA 1
ATOM 3405 C C . ASN B 1 68 ? -19.151 24.106 -8.807 1.00 32.52 73 ASN B C 1
ATOM 3406 O O . ASN B 1 68 ? -18.571 23.049 -9.116 1.00 30.75 73 ASN B O 1
ATOM 3417 N N . LYS B 1 69 ? -20.176 24.162 -7.953 1.00 29.66 74 LYS B N 1
ATOM 3418 C CA . LYS B 1 69 ? -20.588 23.035 -7.073 1.00 31.98 74 LYS B CA 1
ATOM 3419 C C . LYS B 1 69 ? -21.938 22.479 -7.538 1.00 30.12 74 LYS B C 1
ATOM 3420 O O . LYS B 1 69 ? -22.509 21.640 -6.812 1.00 31.36 74 LYS B O 1
ATOM 3439 N N . THR B 1 70 ? -22.415 22.880 -8.729 1.00 27.93 75 THR B N 1
ATOM 3440 C CA . THR B 1 70 ? -23.765 22.484 -9.176 1.00 28.87 75 THR B CA 1
ATOM 3441 C C . THR B 1 70 ? -23.651 21.422 -10.271 1.00 28.08 75 THR B C 1
ATOM 3442 O O . THR B 1 70 ? -23.068 21.708 -11.313 1.00 29.91 75 THR B O 1
ATOM 3453 N N . ILE B 1 71 ? -24.231 20.254 -10.024 1.00 28.57 76 ILE B N 1
ATOM 3454 C CA . ILE B 1 71 ? -24.364 19.160 -11.024 1.00 30.37 76 ILE B CA 1
ATOM 3455 C C . ILE B 1 71 ? -25.792 19.208 -11.544 1.00 32.48 76 ILE B C 1
ATOM 3456 O O . ILE B 1 71 ? -26.708 19.226 -10.708 1.00 31.64 76 ILE B O 1
ATOM 3472 N N . THR B 1 72 ? -25.965 19.264 -12.865 1.00 30.46 77 THR B N 1
ATOM 3473 C CA . THR B 1 72 ? -27.289 19.191 -13.506 1.00 34.02 77 THR B CA 1
ATOM 3474 C C . THR B 1 72 ? -27.360 17.879 -14.287 1.00 32.49 77 THR B C 1
ATOM 3475 O O . THR B 1 72 ? -26.320 17.351 -14.736 1.00 31.89 77 THR B O 1
ATOM 3486 N N . MET B 1 73 ? -28.576 17.400 -14.473 1.00 27.35 78 MET B N 1
ATOM 3487 C CA . MET B 1 73 ? -28.854 16.094 -15.084 1.00 30.16 78 MET B CA 1
ATOM 3488 C C . MET B 1 73 ? -30.279 16.149 -15.625 1.00 30.49 78 MET B C 1
ATOM 3489 O O . MET B 1 73 ? -31.146 16.648 -14.917 1.00 32.08 78 MET B O 1
ATOM 3503 N N . LYS B 1 74 ? -30.489 15.700 -16.858 1.00 31.51 79 LYS B N 1
ATOM 3504 C CA . LYS B 1 74 ? -31.838 15.454 -17.410 1.00 31.08 79 LYS B CA 1
ATOM 3505 C C . LYS B 1 74 ? -32.289 14.075 -16.919 1.00 30.64 79 LYS B C 1
ATOM 3506 O O . LYS B 1 74 ? -31.522 13.119 -17.015 1.00 27.86 79 LYS B O 1
ATOM 3525 N N . VAL B 1 75 ? -33.512 13.996 -16.409 1.00 30.90 80 VAL B N 1
ATOM 3526 C CA . VAL B 1 75 ? -34.168 12.743 -15.952 1.00 29.43 80 VAL B CA 1
ATOM 3527 C C . VAL B 1 75 ? -35.570 12.707 -16.560 1.00 28.59 80 VAL B C 1
ATOM 3528 O O . VAL B 1 75 ? -36.302 13.695 -16.426 1.00 30.34 80 VAL B O 1
ATOM 3541 N N . TYR B 1 76 ? -35.918 11.575 -17.161 1.00 30.21 81 TYR B N 1
ATOM 3542 C CA . TYR B 1 76 ? -37.272 11.275 -17.666 1.00 29.40 81 TYR B CA 1
ATOM 3543 C C . TYR B 1 76 ? -38.015 10.433 -16.634 1.00 29.04 81 TYR B C 1
ATOM 3544 O O . TYR B 1 76 ? -37.593 9.300 -16.342 1.00 28.58 81 TYR B O 1
ATOM 3562 N N . SER B 1 77 ? -39.124 10.975 -16.143 1.00 30.08 82 SER B N 1
ATOM 3563 C CA . SER B 1 77 ? -40.072 10.268 -15.263 1.00 29.86 82 SER B CA 1
ATOM 3564 C C . SER B 1 77 ? -41.475 10.790 -15.553 1.00 29.44 82 SER B C 1
ATOM 3565 O O . SER B 1 77 ? -41.632 12.017 -15.700 1.00 30.97 82 SER B O 1
ATOM 3573 N N . GLU B 1 78 ? -42.436 9.872 -15.664 1.00 33.15 83 GLU B N 1
ATOM 3574 C CA . GLU B 1 78 ? -43.884 10.162 -15.692 1.00 33.09 83 GLU B CA 1
ATOM 3575 C C . GLU B 1 78 ? -44.429 10.001 -14.266 1.00 37.12 83 GLU B C 1
AT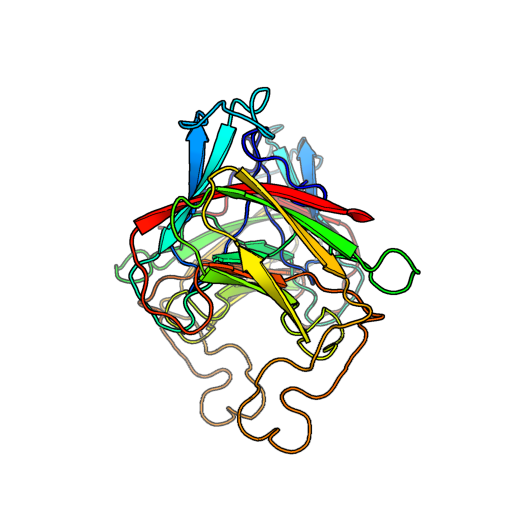OM 3576 O O . GLU B 1 78 ? -45.653 10.098 -14.117 1.00 42.96 83 GLU B O 1
ATOM 3588 N N . VAL B 1 79 ? -43.570 9.775 -13.258 1.00 35.24 84 VAL B N 1
ATOM 3589 C CA . VAL B 1 79 ? -43.990 9.615 -11.832 1.00 32.31 84 VAL B CA 1
ATOM 3590 C C . VAL B 1 79 ? -43.311 10.698 -10.990 1.00 34.07 84 VAL B C 1
ATOM 3591 O O . VAL B 1 79 ? -42.079 10.917 -11.119 1.00 37.34 84 VAL B O 1
ATOM 3604 N N . ALA B 1 80 ? -44.077 11.366 -10.139 1.00 33.67 85 ALA B N 1
ATOM 3605 C CA . ALA B 1 80 ? -43.529 12.365 -9.203 1.00 33.23 85 ALA B CA 1
ATOM 3606 C C . ALA B 1 80 ? -42.773 11.598 -8.118 1.00 32.34 85 ALA B C 1
ATOM 3607 O O . ALA B 1 80 ? -43.392 10.744 -7.463 1.00 32.86 85 ALA B O 1
ATOM 3614 N N . TYR B 1 81 ? -41.472 11.854 -7.975 1.00 33.43 86 TYR B N 1
ATOM 3615 C CA . TYR B 1 81 ? -40.660 11.287 -6.874 1.00 32.16 86 TYR B CA 1
ATOM 3616 C C . TYR B 1 81 ? -39.412 12.147 -6.645 1.00 30.81 86 TYR B C 1
ATOM 3617 O O . TYR B 1 81 ? -39.118 13.101 -7.401 1.00 31.22 86 TYR B O 1
ATOM 3635 N N . GLN B 1 82 ? -38.709 11.802 -5.572 1.00 32.25 87 GLN B N 1
ATOM 3636 C CA . GLN B 1 82 ? -37.403 12.388 -5.183 1.00 28.63 87 GLN B CA 1
ATOM 3637 C C . GLN B 1 82 ? -36.278 11.711 -5.969 1.00 29.51 87 GLN B C 1
ATOM 3638 O O . GLN B 1 82 ? -36.332 10.459 -6.154 1.00 26.81 87 GLN B O 1
ATOM 3652 N N . VAL B 1 83 ? -35.295 12.512 -6.398 1.00 28.43 88 VAL B N 1
ATOM 3653 C CA . VAL B 1 83 ? -33.997 12.031 -6.936 1.00 30.03 88 VAL B CA 1
ATOM 3654 C C . VAL B 1 83 ? -32.863 12.487 -6.027 1.00 29.01 88 VAL B C 1
ATOM 3655 O O . VAL B 1 83 ? -32.817 13.696 -5.695 1.00 30.70 88 VAL B O 1
ATOM 3668 N N . LEU B 1 84 ? -31.953 11.562 -5.699 1.00 28.02 89 LEU B N 1
ATOM 3669 C CA . LEU B 1 84 ? -30.708 11.851 -4.943 1.00 28.48 89 LEU B CA 1
ATOM 3670 C C . LEU B 1 84 ? -29.532 11.760 -5.897 1.00 28.75 89 LEU B C 1
ATOM 3671 O O . LEU B 1 84 ? -29.423 10.741 -6.608 1.00 27.35 89 LEU B O 1
ATOM 3687 N N . PHE B 1 85 ? -28.687 12.789 -5.892 1.00 28.50 90 PHE B N 1
ATOM 3688 C CA . PHE B 1 85 ? -27.323 12.748 -6.477 1.00 27.76 90 PHE B CA 1
ATOM 3689 C C . PHE B 1 85 ? -26.332 12.698 -5.315 1.00 29.27 90 PHE B C 1
ATOM 3690 O O . PHE B 1 85 ? -26.317 13.628 -4.437 1.00 29.11 90 PHE B O 1
ATOM 3707 N N . LYS B 1 86 ? -25.584 11.596 -5.255 1.00 30.26 91 LYS B N 1
ATOM 3708 C CA . LYS B 1 86 ? -24.702 11.261 -4.115 1.00 30.05 91 LYS B CA 1
ATOM 3709 C C . LYS B 1 86 ? -23.265 11.149 -4.603 1.00 27.41 91 LYS B C 1
ATOM 3710 O O . LYS B 1 86 ? -23.025 10.456 -5.601 1.00 27.00 91 LYS B O 1
ATOM 3729 N N . LEU B 1 87 ? -22.353 11.815 -3.894 1.00 26.03 92 LEU B N 1
ATOM 3730 C CA . LEU B 1 87 ? -20.890 11.577 -3.983 1.00 24.86 92 LEU B CA 1
ATOM 3731 C C . LEU B 1 87 ? -20.510 10.544 -2.911 1.00 28.62 92 LEU B C 1
ATOM 3732 O O . LEU B 1 87 ? -20.629 10.861 -1.686 1.00 21.76 92 LEU B O 1
ATOM 3748 N N . GLU B 1 88 ? -20.086 9.353 -3.336 1.00 25.79 93 GLU B N 1
ATOM 3749 C CA . GLU B 1 88 ? -19.522 8.334 -2.423 1.00 30.78 93 GLU B CA 1
ATOM 3750 C C . GLU B 1 88 ? -18.173 8.875 -1.937 1.00 29.07 93 GLU B C 1
ATOM 3751 O O . GLU B 1 88 ? -17.674 9.828 -2.557 1.00 25.39 93 GLU B O 1
ATOM 3763 N N . THR B 1 89 ? -17.634 8.318 -0.857 1.00 25.68 94 THR B N 1
ATOM 3764 C CA . THR B 1 89 ? -16.296 8.649 -0.296 1.00 26.42 94 THR B CA 1
ATOM 3765 C C . THR B 1 89 ? -15.337 9.024 -1.423 1.00 28.73 94 THR B C 1
ATOM 3766 O O . THR B 1 89 ? -15.237 8.252 -2.425 1.00 28.81 94 THR B O 1
ATOM 3777 N N . GLY B 1 90 ? -14.709 10.192 -1.288 1.00 28.79 95 GLY B N 1
ATOM 3778 C CA . GLY B 1 90 ? -13.828 10.760 -2.327 1.00 30.38 95 GLY B CA 1
ATOM 3779 C C . GLY B 1 90 ? -12.501 10.025 -2.411 1.00 30.21 95 GLY B C 1
ATOM 3780 O O . GLY B 1 90 ? -12.234 9.121 -1.567 1.00 23.47 95 GLY B O 1
ATOM 3784 N N . MET B 1 91 ? -11.692 10.398 -3.399 1.00 30.79 96 MET B N 1
ATOM 3785 C CA . MET B 1 91 ? -10.381 9.775 -3.717 1.00 31.75 96 MET B CA 1
ATOM 3786 C C . MET B 1 91 ? -9.441 9.824 -2.514 1.00 32.34 96 MET B C 1
ATOM 3787 O O . MET B 1 91 ? -8.604 8.930 -2.433 1.00 30.12 96 MET B O 1
ATOM 3801 N N . ASN B 1 92 ? -9.590 10.822 -1.638 1.00 30.39 97 ASN B N 1
ATOM 3802 C CA . ASN B 1 92 ? -8.697 11.116 -0.495 1.00 32.22 97 ASN B CA 1
ATOM 3803 C C . ASN B 1 92 ? -9.468 10.846 0.797 1.00 31.91 97 ASN B C 1
ATOM 3804 O O . ASN B 1 92 ? -9.080 11.400 1.839 1.00 33.54 97 ASN B O 1
ATOM 3815 N N . GLY B 1 93 ? -10.536 10.049 0.719 1.00 31.16 98 GLY B N 1
ATOM 3816 C CA . GLY B 1 93 ? -11.411 9.712 1.862 1.00 33.72 98 GLY B CA 1
ATOM 3817 C C . GLY B 1 93 ? -12.420 10.810 2.205 1.00 31.69 98 GLY B C 1
ATOM 3818 O O . GLY B 1 93 ? -12.952 10.768 3.309 1.00 27.77 98 GLY B O 1
ATOM 3822 N N . GLU B 1 94 ? -12.690 11.757 1.295 1.00 31.60 99 GLU B N 1
ATOM 3823 C CA . GLU B 1 94 ? -13.614 12.897 1.562 1.00 31.29 99 GLU B CA 1
ATOM 3824 C C . GLU B 1 94 ? -15.014 12.346 1.861 1.00 30.78 99 GLU B C 1
ATOM 3825 O O . GLU B 1 94 ? -15.452 11.399 1.145 1.00 31.86 99 GLU B O 1
ATOM 3837 N N . ARG B 1 95 ? -15.672 12.906 2.880 1.00 26.40 100 ARG B N 1
ATOM 3838 C CA . ARG B 1 95 ? -17.026 12.505 3.366 1.00 29.10 100 ARG B CA 1
ATOM 3839 C C . ARG B 1 95 ? -18.017 12.371 2.204 1.00 26.92 100 ARG B C 1
ATOM 3840 O O . ARG B 1 95 ? -18.172 13.347 1.463 1.00 26.25 100 ARG B O 1
ATOM 3861 N N . ALA B 1 96 ? -18.695 11.227 2.117 1.00 28.96 101 ALA B N 1
ATOM 3862 C CA . ALA B 1 96 ? -19.843 10.976 1.205 1.00 29.75 101 ALA B CA 1
ATOM 3863 C C . ALA B 1 96 ? -20.934 11.996 1.517 1.00 29.34 101 ALA B C 1
ATOM 3864 O O . ALA B 1 96 ? -21.237 12.223 2.727 1.00 21.18 101 ALA B O 1
ATOM 3871 N N . ASN B 1 97 ? -21.472 12.627 0.477 1.00 25.29 102 ASN B N 1
ATOM 3872 C CA . ASN B 1 97 ? -22.487 13.697 0.643 1.00 27.38 102 ASN B CA 1
ATOM 3873 C C . ASN B 1 97 ? -23.405 13.748 -0.583 1.00 29.12 102 ASN B C 1
ATOM 3874 O O . ASN B 1 97 ? -23.060 13.155 -1.639 1.00 26.35 102 ASN B O 1
ATOM 3885 N N . GLU B 1 98 ? -24.564 14.398 -0.442 1.00 29.30 103 GLU B N 1
ATOM 3886 C CA . GLU B 1 98 ? -25.684 14.213 -1.398 1.00 32.92 103 GLU B CA 1
ATOM 3887 C C . GLU B 1 98 ? -26.604 15.429 -1.395 1.00 31.94 103 GLU B C 1
ATOM 3888 O O . GLU B 1 98 ? -26.688 16.160 -0.377 1.00 28.51 103 GLU B O 1
ATOM 3900 N N . VAL B 1 99 ? -27.284 15.606 -2.513 1.00 30.00 104 VAL B N 1
ATOM 3901 C CA . VAL B 1 99 ? -28.379 16.592 -2.692 1.00 29.72 104 VAL B CA 1
ATOM 3902 C C . VAL B 1 99 ? -29.613 15.828 -3.166 1.00 26.66 104 VAL B C 1
ATOM 3903 O O . VAL B 1 99 ? -29.515 15.062 -4.170 1.00 26.50 104 VAL B O 1
ATOM 3916 N N . GLU B 1 100 ? -30.744 16.081 -2.512 1.00 27.70 105 GLU B N 1
ATOM 3917 C CA . GLU B 1 100 ? -32.076 15.493 -2.825 1.00 28.40 105 GLU B CA 1
ATOM 3918 C C . GLU B 1 100 ? -32.982 16.580 -3.400 1.00 29.89 105 GLU B C 1
ATOM 3919 O O . GLU B 1 100 ? -33.187 17.606 -2.729 1.00 33.08 105 GLU B O 1
ATOM 3931 N N . VAL B 1 101 ? -33.506 16.376 -4.603 1.00 29.59 106 VAL B N 1
ATOM 3932 C CA . VAL B 1 101 ? -34.466 17.311 -5.245 1.00 29.54 106 VAL B CA 1
ATOM 3933 C C . VAL B 1 101 ? -35.726 16.545 -5.656 1.00 33.00 106 VAL B C 1
ATOM 3934 O O . VAL B 1 101 ? -35.712 15.305 -5.587 1.00 32.21 106 VAL B O 1
ATOM 3947 N N . SER B 1 102 ? -36.752 17.282 -6.090 1.00 30.69 107 SER B N 1
ATOM 3948 C CA . SER B 1 102 ? -38.071 16.808 -6.566 1.00 34.04 107 SER B CA 1
ATOM 3949 C C . SER B 1 102 ? -38.020 16.581 -8.085 1.00 29.27 107 SER B C 1
ATOM 3950 O O . SER B 1 102 ? -37.501 17.476 -8.743 1.00 27.62 107 SER B O 1
ATOM 3958 N N . HIS B 1 103 ? -38.512 15.451 -8.608 1.00 31.38 108 HIS B N 1
ATOM 3959 C CA . HIS B 1 103 ? -38.949 15.309 -10.030 1.00 30.85 108 HIS B CA 1
ATOM 3960 C C . HIS B 1 103 ? -40.481 15.380 -10.025 1.00 34.61 108 HIS B C 1
ATOM 3961 O O . HIS B 1 103 ? -41.116 14.582 -9.274 1.00 33.26 108 HIS B O 1
ATOM 3975 N N . SER B 1 104 ? -41.067 16.334 -10.760 1.00 33.44 109 SER B N 1
ATOM 3976 C CA . SER B 1 104 ? -42.526 16.629 -10.676 1.00 35.30 109 SER B CA 1
ATOM 3977 C C . SER B 1 104 ? -43.322 15.596 -11.495 1.00 34.95 109 SER B C 1
ATOM 3978 O O . SER B 1 104 ? -44.555 15.572 -11.392 1.00 36.28 109 SER B O 1
ATOM 3986 N N . GLY B 1 105 ? -42.639 14.772 -12.291 1.00 35.48 110 GLY B N 1
ATOM 3987 C CA . GLY B 1 105 ? -43.199 13.580 -12.951 1.00 34.72 110 GLY B CA 1
ATOM 3988 C C . GLY B 1 105 ? -43.778 13.917 -14.314 1.00 35.18 110 GLY B C 1
ATOM 3989 O O . GLY B 1 105 ? -44.704 13.219 -14.725 1.00 37.02 110 GLY B O 1
ATOM 3993 N N . ASN B 1 106 ? -43.267 14.948 -14.996 1.00 35.41 111 ASN B N 1
ATOM 3994 C CA . ASN B 1 106 ? -43.880 15.437 -16.266 1.00 37.40 111 ASN B CA 1
ATOM 3995 C C . ASN B 1 106 ? -42.958 15.120 -17.442 1.00 34.69 111 ASN B C 1
ATOM 3996 O O . ASN B 1 106 ? -42.908 15.935 -18.361 1.00 42.62 111 ASN B O 1
ATOM 4007 N N . GLY B 1 107 ? -42.292 13.962 -17.410 1.00 34.11 112 GLY B N 1
ATOM 4008 C CA . GLY B 1 107 ? -41.327 13.504 -18.429 1.00 38.05 112 GLY B CA 1
ATOM 4009 C C . GLY B 1 107 ? -39.940 14.089 -18.206 1.00 34.54 112 GLY B C 1
ATOM 4010 O O . GLY B 1 107 ? -39.458 14.051 -17.063 1.00 31.35 112 GLY B O 1
ATOM 4014 N N . TRP B 1 108 ? -39.315 14.612 -19.265 1.00 29.96 113 TRP B N 1
ATOM 4015 C CA . TRP B 1 108 ? -37.908 15.111 -19.217 1.00 32.99 113 TRP B CA 1
ATOM 4016 C C . TRP B 1 108 ? -37.876 16.371 -18.360 1.00 34.66 113 TRP B C 1
ATOM 4017 O O . TRP B 1 108 ? -38.611 17.346 -18.677 1.00 34.39 113 TRP B O 1
ATOM 4038 N N . GLU B 1 109 ? -37.102 16.337 -17.283 1.00 33.15 114 GLU B N 1
ATOM 4039 C CA . GLU B 1 109 ? -36.905 17.506 -16.389 1.00 35.73 114 GLU B CA 1
ATOM 4040 C C . GLU B 1 109 ? -35.394 17.684 -16.183 1.00 38.15 114 GLU B C 1
ATOM 4041 O O . GLU B 1 109 ? -34.687 16.672 -16.021 1.00 42.16 114 GLU B O 1
ATOM 4053 N N . GLU B 1 110 ? -34.905 18.921 -16.228 1.00 39.52 115 GLU B N 1
ATOM 4054 C CA . GLU B 1 110 ? -33.507 19.254 -15.877 1.00 40.35 115 GLU B CA 1
ATOM 4055 C C . GLU B 1 110 ? -33.436 19.452 -14.363 1.00 37.66 115 GLU B C 1
ATOM 4056 O O . GLU B 1 110 ? -33.966 20.440 -13.893 1.00 40.05 115 GLU B O 1
ATOM 4068 N N . LEU B 1 111 ? -32.827 18.523 -13.638 1.00 33.52 116 LEU B N 1
ATOM 4069 C CA . LEU B 1 111 ? -32.691 18.607 -12.167 1.00 34.47 116 LEU B CA 1
ATOM 4070 C C . LEU B 1 111 ? -31.353 19.284 -11.869 1.00 35.93 116 LEU B C 1
ATOM 4071 O O . LEU B 1 111 ? -30.395 19.059 -12.609 1.00 35.38 116 LEU B O 1
ATOM 4087 N N . SER B 1 112 ? -31.303 20.068 -10.803 1.00 29.96 117 SER B N 1
ATOM 4088 C CA . SER B 1 112 ? -30.132 20.878 -10.407 1.00 32.14 117 SER B CA 1
ATOM 4089 C C . SER B 1 112 ? -29.737 20.476 -8.987 1.00 32.24 117 SER B C 1
ATOM 4090 O O . SER B 1 112 ? -30.576 20.619 -8.098 1.00 27.04 117 SER B O 1
ATOM 4098 N N . PHE B 1 113 ? -28.521 19.960 -8.827 1.00 30.73 118 PHE B N 1
ATOM 4099 C CA . PHE B 1 113 ? -27.959 19.467 -7.551 1.00 31.78 118 PHE B CA 1
ATOM 4100 C C . PHE B 1 113 ? -26.816 20.398 -7.157 1.00 31.24 118 PHE B C 1
ATOM 4101 O O . PHE B 1 113 ? -25.681 20.165 -7.585 1.00 29.61 118 PHE B O 1
ATOM 4118 N N . ASN B 1 114 ? -27.158 21.428 -6.387 1.00 31.21 119 ASN B N 1
ATOM 4119 C CA . ASN B 1 114 ? -26.240 22.472 -5.891 1.00 33.26 119 ASN B CA 1
ATOM 4120 C C . ASN B 1 114 ? -25.623 21.985 -4.584 1.00 31.39 119 ASN B C 1
ATOM 4121 O O . ASN B 1 114 ? -26.327 22.034 -3.583 1.00 34.69 119 ASN B O 1
ATOM 4132 N N . PHE B 1 115 ? -24.339 21.606 -4.603 1.00 28.74 120 PHE B N 1
ATOM 4133 C CA . PHE B 1 115 ? -23.669 20.945 -3.452 1.00 27.19 120 PHE B CA 1
ATOM 4134 C C . PHE B 1 115 ? -23.298 22.001 -2.403 1.00 26.77 120 PHE B C 1
ATOM 4135 O O . PHE B 1 115 ? -22.931 21.601 -1.298 1.00 27.55 120 PHE B O 1
ATOM 4152 N N . ASN B 1 116 ? -23.530 23.288 -2.693 1.00 28.18 121 ASN B N 1
ATOM 4153 C CA . ASN B 1 116 ? -23.575 24.338 -1.637 1.00 30.68 121 ASN B CA 1
ATOM 4154 C C . ASN B 1 116 ? -24.619 23.968 -0.577 1.00 31.82 121 ASN B C 1
ATOM 4155 O O . ASN B 1 116 ? -24.472 24.442 0.558 1.00 32.22 121 ASN B O 1
ATOM 4166 N N . ASN B 1 117 ? -25.629 23.164 -0.937 1.00 32.62 122 ASN B N 1
ATOM 4167 C CA . ASN B 1 117 ? -26.778 22.829 -0.062 1.00 34.90 122 ASN B CA 1
ATOM 4168 C C . ASN B 1 117 ? -26.796 21.315 0.205 1.00 29.83 122 ASN B C 1
ATOM 4169 O O . ASN B 1 117 ? -27.882 20.769 0.438 1.00 27.56 122 ASN B O 1
ATOM 4180 N N . ALA B 1 118 ? -25.633 20.665 0.218 1.00 26.47 123 ALA B N 1
ATOM 4181 C CA . ALA B 1 118 ? -25.533 19.197 0.325 1.00 26.05 123 ALA B CA 1
ATOM 4182 C C . ALA B 1 118 ? -25.676 18.829 1.799 1.00 25.31 123 ALA B C 1
ATOM 4183 O O . ALA B 1 118 ? -25.647 19.750 2.668 1.00 23.89 123 ALA B O 1
ATOM 4190 N N . ARG B 1 119 ? -25.853 17.549 2.060 1.00 25.51 124 ARG B N 1
ATOM 4191 C CA . ARG B 1 119 ? -25.861 16.976 3.436 1.00 27.76 124 ARG B CA 1
ATOM 4192 C C . ARG B 1 119 ? -24.968 15.737 3.463 1.00 29.15 124 ARG B C 1
ATOM 4193 O O . ARG B 1 119 ? -24.726 15.085 2.379 1.00 25.13 124 ARG B O 1
ATOM 4214 N N . ASN B 1 120 ? -24.507 15.392 4.659 1.00 24.76 125 ASN B N 1
ATOM 4215 C CA . ASN B 1 120 ? -23.778 14.131 4.947 1.00 27.01 125 ASN B CA 1
ATOM 4216 C C . ASN B 1 120 ? -24.651 12.920 4.621 1.00 27.60 125 ASN B C 1
ATOM 4217 O O . ASN B 1 120 ? -25.756 12.812 5.198 1.00 29.42 125 ASN B O 1
ATOM 4228 N N . SER B 1 121 ? -24.166 12.048 3.734 1.00 27.06 126 SER B N 1
ATOM 4229 C CA . SER B 1 121 ? -24.788 10.748 3.404 1.00 27.21 126 SER B CA 1
ATOM 4230 C C . SER B 1 121 ? -24.799 9.865 4.665 1.00 29.76 126 SER B C 1
ATOM 4231 O O . SER B 1 121 ? -23.874 9.969 5.472 1.00 28.55 126 SER B O 1
ATOM 4239 N N . PHE B 1 122 ? -25.835 9.050 4.847 1.00 29.76 127 PHE B N 1
ATOM 4240 C CA . PHE B 1 122 ? -25.901 8.063 5.967 1.00 30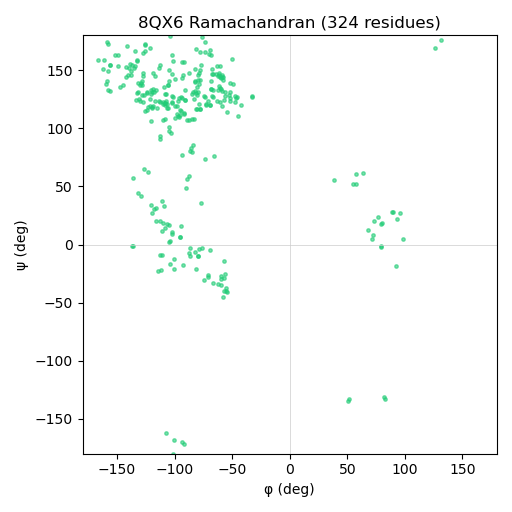.94 127 PHE B CA 1
ATOM 4241 C C . PHE B 1 122 ? -24.620 7.221 5.966 1.00 32.10 127 PHE B C 1
ATOM 4242 O O . PHE B 1 122 ? -24.200 6.657 4.912 1.00 31.41 127 PHE B O 1
ATOM 4259 N N . VAL B 1 123 ? -23.953 7.185 7.111 1.00 29.91 128 VAL B N 1
ATOM 4260 C CA . VAL B 1 123 ? -22.852 6.229 7.414 1.00 31.38 128 VAL B CA 1
ATOM 4261 C C . VAL B 1 123 ? -23.203 5.608 8.770 1.00 37.19 128 VAL B C 1
ATOM 4262 O O . VAL B 1 123 ? -23.441 6.380 9.741 1.00 32.94 128 VAL B O 1
ATOM 4275 N N . GLN B 1 124 ? -23.298 4.280 8.826 1.00 38.45 129 GLN B N 1
ATOM 4276 C CA . GLN B 1 124 ? -23.703 3.529 10.050 1.00 44.92 129 GLN B CA 1
ATOM 4277 C C . GLN B 1 124 ? -22.926 4.078 11.249 1.00 38.78 129 GLN B C 1
ATOM 4278 O O . GLN B 1 124 ? -21.696 4.154 11.141 1.00 37.64 129 GLN B O 1
ATOM 4292 N N . GLY B 1 125 ? -23.620 4.486 12.314 1.00 43.45 130 GLY B N 1
ATOM 4293 C CA . GLY B 1 125 ? -23.008 4.873 13.601 1.00 44.28 130 GLY B CA 1
ATOM 4294 C C . GLY B 1 125 ? -22.714 6.364 13.704 1.00 45.64 130 GLY B C 1
ATOM 4295 O O . GLY B 1 125 ? -22.592 6.865 14.836 1.00 45.09 130 GLY B O 1
ATOM 4299 N N . ASP B 1 126 ? -22.666 7.086 12.585 1.00 42.64 131 ASP B N 1
ATOM 4300 C CA . ASP B 1 126 ? -22.206 8.496 12.533 1.00 43.98 131 ASP B CA 1
ATOM 4301 C C . ASP B 1 126 ? -23.414 9.413 12.775 1.00 42.33 131 ASP B C 1
ATOM 4302 O O . ASP B 1 126 ? -23.670 10.315 11.957 1.00 40.95 131 ASP B O 1
ATOM 4311 N N . ASP B 1 127 ? -24.085 9.197 13.903 1.00 40.24 132 ASP B N 1
ATOM 4312 C CA . ASP B 1 127 ? -25.336 9.881 14.323 1.00 42.95 132 ASP B CA 1
ATOM 4313 C C . ASP B 1 127 ? -25.124 11.386 14.360 1.00 41.56 132 ASP B C 1
ATOM 4314 O O . ASP B 1 127 ? -26.061 12.103 14.016 1.00 39.84 132 ASP B O 1
ATOM 4323 N N . ALA B 1 128 ? -23.963 11.831 14.841 1.00 42.20 133 ALA B N 1
ATOM 4324 C CA . ALA B 1 128 ? -23.655 13.265 15.045 1.00 45.43 133 ALA B CA 1
ATOM 4325 C C . ALA B 1 128 ? -23.685 13.988 13.687 1.00 43.15 133 ALA B C 1
ATOM 4326 O O . ALA B 1 128 ? -24.133 15.131 13.660 1.00 44.16 133 ALA B O 1
ATOM 4333 N N . ASN B 1 129 ? -23.286 13.322 12.598 1.00 41.39 134 ASN B N 1
ATOM 4334 C CA . ASN B 1 129 ? -23.030 13.979 11.287 1.00 40.11 134 ASN B CA 1
ATOM 4335 C C . ASN B 1 129 ? -24.011 13.528 10.208 1.00 36.30 134 ASN B C 1
ATOM 4336 O O . ASN B 1 129 ? -24.129 14.289 9.212 1.00 34.93 134 ASN B O 1
ATOM 4347 N N . ASN B 1 130 ? -24.639 12.357 10.334 1.00 34.67 135 ASN B N 1
ATOM 4348 C CA . ASN B 1 130 ? -25.582 11.825 9.305 1.00 36.17 135 ASN B CA 1
ATOM 4349 C C . ASN B 1 130 ? -26.697 12.834 9.038 1.00 36.33 135 ASN B C 1
ATOM 4350 O O . ASN B 1 130 ? -27.296 13.356 10.014 1.00 32.49 135 ASN B O 1
ATOM 4361 N N . GLY B 1 131 ? -26.909 13.160 7.762 1.00 32.26 136 GLY B N 1
ATOM 4362 C CA . GLY B 1 131 ? -27.986 14.074 7.351 1.00 36.48 136 GLY B CA 1
ATOM 4363 C C . GLY B 1 131 ? -27.726 15.530 7.731 1.00 35.04 136 GLY B C 1
ATOM 4364 O O . GLY B 1 131 ? -28.630 16.335 7.494 1.00 35.05 136 GLY B O 1
ATOM 4368 N N . GLN B 1 132 ? -26.557 15.873 8.288 1.00 35.86 137 GLN B N 1
ATOM 4369 C CA . GLN B 1 132 ? -26.221 17.274 8.666 1.00 34.18 137 GLN B CA 1
ATOM 4370 C C . GLN B 1 132 ? -25.744 17.975 7.404 1.00 33.10 137 GLN B C 1
ATOM 4371 O O . GLN B 1 132 ? -25.267 17.308 6.495 1.00 28.90 137 GLN B O 1
ATOM 4385 N N . PRO B 1 133 ? -25.933 19.309 7.279 1.00 32.64 138 PRO B N 1
ATOM 4386 C CA . PRO B 1 133 ? -25.405 20.067 6.146 1.00 33.56 138 PRO B CA 1
ATOM 4387 C C . PRO B 1 133 ? -23.878 19.932 6.044 1.00 35.09 138 PRO B C 1
ATOM 4388 O O . PRO B 1 133 ? -23.208 19.817 7.038 1.00 31.63 138 PRO B O 1
ATOM 4399 N N . PHE B 1 134 ? -23.378 19.886 4.805 1.00 32.45 139 PHE B N 1
ATOM 4400 C CA . PHE B 1 134 ? -21.956 19.681 4.447 1.00 31.80 139 PHE B CA 1
ATOM 4401 C C . PHE B 1 134 ? -21.783 20.230 3.029 1.00 27.68 139 PHE B C 1
ATOM 4402 O O . PHE B 1 134 ? -22.719 20.104 2.237 1.00 29.58 139 PHE B O 1
ATOM 4419 N N . VAL B 1 135 ? -20.663 20.886 2.755 1.00 28.67 140 VAL B N 1
ATOM 4420 C CA . VAL B 1 135 ? -20.328 21.363 1.381 1.00 25.66 140 VAL B CA 1
ATOM 4421 C C . VAL B 1 135 ? -19.025 20.696 0.980 1.00 27.05 140 VAL B C 1
ATOM 4422 O O . VAL B 1 135 ? -18.004 20.919 1.613 1.00 26.97 140 VAL B O 1
ATOM 4435 N N . PRO B 1 136 ? -19.001 19.878 -0.098 1.00 24.36 141 PRO B N 1
ATOM 4436 C CA . PRO B 1 136 ? -17.756 19.274 -0.554 1.00 26.06 141 PRO B CA 1
ATOM 4437 C C . PRO B 1 136 ? -16.750 20.289 -1.116 1.00 27.10 141 PRO B C 1
ATOM 4438 O O . PRO B 1 136 ? -17.139 21.318 -1.643 1.00 27.83 141 PRO B O 1
ATOM 4449 N N . THR B 1 137 ? -15.470 19.965 -0.981 1.00 27.67 142 THR B N 1
ATOM 4450 C CA . THR B 1 137 ? -14.307 20.760 -1.446 1.00 28.49 142 THR B CA 1
ATOM 4451 C C . THR B 1 137 ? -13.297 19.820 -2.090 1.00 28.85 142 THR B C 1
ATOM 4452 O O . THR B 1 137 ? -12.294 20.320 -2.601 1.00 30.70 142 THR B O 1
ATOM 4463 N N . GLY B 1 138 ? -13.592 18.509 -2.101 1.00 29.66 143 GLY B N 1
ATOM 4464 C CA . GLY B 1 138 ? -12.661 17.446 -2.488 1.00 28.25 143 GLY B CA 1
ATOM 4465 C C . GLY B 1 138 ? -12.867 16.922 -3.906 1.00 28.25 143 GLY B C 1
ATOM 4466 O O . GLY B 1 138 ? -13.568 17.578 -4.718 1.00 27.05 143 GLY B O 1
ATOM 4470 N N . GLN B 1 139 ? -12.208 15.796 -4.185 1.00 30.62 144 GLN B N 1
ATOM 4471 C CA . GLN B 1 139 ? -12.213 15.076 -5.489 1.00 30.46 144 GLN B CA 1
ATOM 4472 C C . GLN B 1 139 ? -13.021 13.792 -5.302 1.00 30.12 144 GLN B C 1
ATOM 4473 O O . GLN B 1 139 ? -12.658 12.960 -4.416 1.00 29.27 144 GLN B O 1
ATOM 4487 N N . TYR B 1 140 ? -14.079 13.651 -6.102 1.00 27.47 145 TYR B N 1
ATOM 4488 C CA . TYR B 1 140 ? -15.076 12.560 -5.998 1.00 24.49 145 TYR B CA 1
ATOM 4489 C C . TYR B 1 140 ? -15.167 11.836 -7.349 1.00 27.07 145 TYR B C 1
ATOM 4490 O O . TYR B 1 140 ? -15.522 12.464 -8.343 1.00 26.57 145 TYR B O 1
ATOM 4508 N N . ASP B 1 141 ? -14.795 10.565 -7.373 1.00 26.78 146 ASP B N 1
ATOM 4509 C CA . ASP B 1 141 ? -14.647 9.762 -8.616 1.00 29.56 146 ASP B CA 1
ATOM 4510 C C . ASP B 1 141 ? -15.746 8.689 -8.663 1.00 31.05 146 ASP B C 1
ATOM 4511 O O . ASP B 1 141 ? -15.907 7.988 -9.734 1.00 27.71 146 ASP B O 1
ATOM 4520 N N . GLU B 1 142 ? -16.494 8.529 -7.570 1.00 28.31 147 GLU B N 1
ATOM 4521 C CA . GLU B 1 142 ? -17.654 7.602 -7.543 1.00 33.12 147 GLU B CA 1
ATOM 4522 C C . GLU B 1 142 ? -18.939 8.389 -7.246 1.00 27.92 147 GLU B C 1
ATOM 4523 O O . GLU B 1 142 ? -19.070 8.993 -6.134 1.00 27.14 147 GLU B O 1
ATOM 4535 N N . ILE B 1 143 ? -19.894 8.346 -8.176 1.00 25.24 148 ILE B N 1
ATOM 4536 C CA . ILE B 1 143 ? -21.208 9.049 -8.032 1.00 25.48 148 ILE B CA 1
ATOM 4537 C C . ILE B 1 143 ? -22.335 8.027 -8.058 1.00 27.41 148 ILE B C 1
ATOM 4538 O O . ILE B 1 143 ? -22.222 6.974 -8.766 1.00 27.09 148 ILE B O 1
ATOM 4554 N N . SER B 1 144 ? -23.394 8.329 -7.314 1.00 24.79 149 SER B N 1
ATOM 4555 C CA . SER B 1 144 ? -24.571 7.439 -7.159 1.00 24.11 149 SER B CA 1
ATOM 4556 C C . SER B 1 144 ? -25.841 8.262 -7.345 1.00 25.48 149 SER B C 1
ATOM 4557 O O . SER B 1 144 ? -26.040 9.277 -6.635 1.00 27.01 149 SER B O 1
ATOM 4565 N N . ILE B 1 145 ? -26.671 7.828 -8.278 1.00 25.93 150 ILE B N 1
ATOM 4566 C CA . ILE B 1 145 ? -27.984 8.420 -8.635 1.00 28.59 150 ILE B CA 1
ATOM 4567 C C . ILE B 1 145 ? -29.088 7.488 -8.147 1.00 29.32 150 ILE B C 1
ATOM 4568 O O . ILE B 1 145 ? -29.126 6.300 -8.565 1.00 28.32 150 ILE B O 1
ATOM 4584 N N . PHE B 1 146 ? -29.966 8.008 -7.292 1.00 30.95 151 PHE B N 1
ATOM 4585 C CA . PHE B 1 146 ? -31.136 7.271 -6.752 1.00 32.35 151 PHE B CA 1
ATOM 4586 C C . PHE B 1 146 ? -32.414 7.871 -7.361 1.00 31.24 151 PHE B C 1
ATOM 4587 O O . PHE B 1 146 ? -32.771 9.018 -7.019 1.00 26.78 151 PHE B O 1
ATOM 4604 N N . LEU B 1 147 ? -33.049 7.141 -8.281 1.00 29.86 152 LEU B N 1
ATOM 4605 C CA . LEU B 1 147 ? -34.429 7.431 -8.766 1.00 29.54 152 LEU B CA 1
ATOM 4606 C C . LEU B 1 147 ? -35.452 6.875 -7.766 1.00 30.08 152 LEU B C 1
ATOM 4607 O O . LEU B 1 147 ? -35.344 5.679 -7.355 1.00 29.58 152 LEU B O 1
ATOM 4623 N N . ASP B 1 148 ? -36.406 7.728 -7.380 1.00 31.69 153 ASP B N 1
ATOM 4624 C CA . ASP B 1 148 ? -37.429 7.469 -6.339 1.00 31.19 153 ASP B CA 1
ATOM 4625 C C . ASP B 1 148 ? -36.714 7.135 -5.032 1.00 29.91 153 ASP B C 1
ATOM 4626 O O . ASP B 1 148 ? -37.034 6.094 -4.419 1.00 25.97 153 ASP B O 1
ATOM 4635 N N . PHE B 1 149 ? -35.787 8.002 -4.645 1.00 28.55 154 PHE B N 1
ATOM 4636 C CA . PHE B 1 149 ? -34.990 7.884 -3.396 1.00 29.04 154 PHE B CA 1
ATOM 4637 C C . PHE B 1 149 ? -35.969 7.573 -2.267 1.00 25.02 154 PHE B C 1
ATOM 4638 O O . PHE B 1 149 ? -36.901 8.319 -2.102 1.00 25.25 154 PHE B O 1
ATOM 4655 N N . ALA B 1 150 ? -35.763 6.459 -1.567 1.00 30.43 155 ALA B N 1
ATOM 4656 C CA . ALA B 1 150 ? -36.495 6.036 -0.353 1.00 32.13 155 ALA B CA 1
ATOM 4657 C C . ALA B 1 150 ? -37.862 5.419 -0.714 1.00 37.07 155 ALA B C 1
ATOM 4658 O O . ALA B 1 150 ? -38.541 4.921 0.208 1.00 35.88 155 ALA B O 1
ATOM 4665 N N . GLY B 1 151 ? -38.225 5.374 -2.002 1.00 34.74 156 GLY B N 1
ATOM 4666 C CA . GLY B 1 151 ? -39.425 4.667 -2.497 1.00 37.25 156 GLY B CA 1
ATOM 4667 C C . GLY B 1 151 ? -39.090 3.313 -3.119 1.00 35.92 156 GLY B C 1
ATOM 4668 O O . GLY B 1 151 ? -37.918 2.916 -3.110 1.00 31.06 156 GLY B O 1
ATOM 4672 N N . PHE B 1 152 ? -40.096 2.592 -3.598 1.00 36.32 157 PHE B N 1
ATOM 4673 C CA . PHE B 1 152 ? -39.930 1.239 -4.183 1.00 34.63 157 PHE B CA 1
ATOM 4674 C C . PHE B 1 152 ? -40.408 1.232 -5.636 1.00 35.31 157 PHE B C 1
ATOM 4675 O O . PHE B 1 152 ? -40.818 0.155 -6.105 1.00 39.57 157 PHE B O 1
ATOM 4692 N N . THR B 1 153 ? -40.376 2.359 -6.352 1.00 37.27 158 THR B N 1
ATOM 4693 C CA . THR B 1 153 ? -40.838 2.379 -7.775 1.00 41.37 158 THR B CA 1
ATOM 4694 C C . THR B 1 153 ? -39.938 1.470 -8.611 1.00 45.77 158 THR B C 1
ATOM 4695 O O . THR B 1 153 ? -38.732 1.728 -8.598 1.00 56.81 158 THR B O 1
ATOM 4706 N N . ALA B 1 154 ? -40.504 0.471 -9.312 1.00 42.80 159 ALA B N 1
ATOM 4707 C CA . ALA B 1 154 ? -39.810 -0.367 -10.322 1.00 34.56 159 ALA B CA 1
ATOM 4708 C C . ALA B 1 154 ? -40.174 0.117 -11.729 1.00 35.80 159 ALA B C 1
ATOM 4709 O O . ALA B 1 154 ? -41.202 0.759 -11.879 1.00 39.93 159 ALA B O 1
ATOM 4716 N N . GLY B 1 155 ? -39.345 -0.179 -12.720 1.00 34.89 160 GLY B N 1
ATOM 4717 C CA . GLY B 1 155 ? -39.542 0.289 -14.105 1.00 35.87 160 GLY B CA 1
ATOM 4718 C C . GLY B 1 155 ? -38.326 1.018 -14.658 1.00 35.66 160 GLY B C 1
ATOM 4719 O O . GLY B 1 155 ? -37.365 1.309 -13.907 1.00 33.29 160 GLY B O 1
ATOM 4723 N N . ASP B 1 156 ? -38.363 1.253 -15.969 1.00 35.29 161 ASP B N 1
ATOM 4724 C CA . ASP B 1 156 ? -37.312 1.931 -16.763 1.00 35.17 161 ASP B CA 1
ATOM 4725 C C . ASP B 1 156 ? -37.489 3.451 -16.665 1.00 33.09 161 ASP B C 1
ATOM 4726 O O . ASP B 1 156 ? -38.592 3.949 -16.867 1.00 36.13 161 ASP B O 1
ATOM 4735 N N . PHE B 1 157 ? -36.398 4.149 -16.381 1.00 31.24 162 PHE B N 1
ATOM 4736 C CA . PHE B 1 157 ? -36.265 5.622 -16.457 1.00 32.09 162 PHE B CA 1
ATOM 4737 C C . PHE B 1 157 ? -35.071 5.927 -17.349 1.00 32.41 162 PHE B C 1
ATOM 4738 O O . PHE B 1 157 ? -34.303 5.008 -17.660 1.00 32.76 162 PHE B O 1
ATOM 4755 N N . TYR B 1 158 ? -34.955 7.182 -17.766 1.00 30.68 163 TYR B N 1
ATOM 4756 C CA . TYR B 1 158 ? -33.883 7.641 -18.671 1.00 30.86 163 TYR B CA 1
ATOM 4757 C C . TYR B 1 158 ? -33.191 8.853 -18.059 1.00 32.59 163 TYR B C 1
ATOM 4758 O O . TYR B 1 158 ? -33.838 9.663 -17.340 1.00 33.19 163 TYR B O 1
ATOM 4776 N N . ILE B 1 159 ? -31.879 8.920 -18.303 1.00 31.12 164 ILE B N 1
ATOM 4777 C CA . ILE B 1 159 ? -31.000 10.030 -17.856 1.00 32.08 164 ILE B CA 1
ATOM 4778 C C . ILE B 1 159 ? -30.098 10.460 -19.004 1.00 29.22 164 ILE B C 1
ATOM 4779 O O . ILE B 1 159 ? -29.785 9.632 -19.873 1.00 33.03 164 ILE B O 1
ATOM 4795 N N . ASP B 1 160 ? -29.673 11.720 -18.968 1.00 26.93 165 ASP B N 1
ATOM 4796 C CA . ASP B 1 160 ? -28.762 12.281 -19.992 1.00 28.05 165 ASP B CA 1
ATOM 4797 C C . ASP B 1 160 ? -28.114 13.536 -19.430 1.00 30.50 165 ASP B C 1
ATOM 4798 O O . ASP B 1 160 ? -28.654 14.080 -18.430 1.00 28.81 165 ASP B O 1
ATOM 4807 N N . ASP B 1 161 ? -26.971 13.925 -20.012 1.00 30.43 166 ASP B N 1
ATOM 4808 C CA . ASP B 1 161 ? -26.369 15.269 -19.850 1.00 29.45 166 ASP B CA 1
ATOM 4809 C C . ASP B 1 161 ? -26.123 15.550 -18.359 1.00 29.13 166 ASP B C 1
ATOM 4810 O O . ASP B 1 161 ? -26.688 16.536 -17.838 1.00 26.83 166 ASP B O 1
ATOM 4819 N N . ILE B 1 162 ? -25.301 14.731 -17.713 1.00 28.22 167 ILE B N 1
ATOM 4820 C CA . ILE B 1 162 ? -24.795 15.042 -16.344 1.00 31.37 167 ILE B CA 1
ATOM 4821 C C . ILE B 1 162 ? -23.614 16.005 -16.491 1.00 28.45 167 ILE B C 1
ATOM 4822 O O . ILE B 1 162 ? -22.616 15.613 -17.117 1.00 30.20 167 ILE B O 1
ATOM 4838 N N . GLU B 1 163 ? -23.735 17.221 -15.963 1.00 28.84 168 GLU B N 1
ATOM 4839 C CA A GLU B 1 163 ? -22.695 18.264 -16.126 0.50 30.70 168 GLU B CA 1
ATOM 4840 C CA B GLU B 1 163 ? -22.759 18.312 -16.162 0.50 31.89 168 GLU B CA 1
ATOM 4841 C C . GLU B 1 163 ? -22.532 19.063 -14.837 1.00 30.53 168 GLU B C 1
ATOM 4842 O O . GLU B 1 163 ? -23.449 19.091 -14.031 1.00 31.32 168 GLU B O 1
ATOM 4865 N N . GLN B 1 164 ? -21.354 19.666 -14.711 1.00 32.00 169 GLN B N 1
ATOM 4866 C CA . GLN B 1 164 ? -20.885 20.543 -13.610 1.00 32.33 169 GLN B CA 1
ATOM 4867 C C . GLN B 1 164 ? -20.907 21.999 -14.101 1.00 33.53 169 GLN B C 1
ATOM 4868 O O . GLN B 1 164 ? -20.604 22.206 -15.301 1.00 33.94 169 GLN B O 1
ATOM 4882 N N . ASN B 1 165 ? -21.309 22.925 -13.220 1.00 33.53 170 ASN B N 1
ATOM 4883 C CA . ASN B 1 165 ? -21.408 24.407 -13.385 1.00 38.40 170 ASN B CA 1
ATOM 4884 C C . ASN B 1 165 ? -21.497 25.027 -11.976 1.00 41.00 170 ASN B C 1
ATOM 4885 O O . ASN B 1 165 ? -21.199 24.340 -11.003 1.00 25.99 170 ASN B O 1
#

Foldseek 3Di:
DQDPPFFPDPPDPWAWDPQAADKDKDQDPDCDDPNVVRGIWIKGWAPQDQAHWTKTQGPFWDAQQDPQQKKKKKKFALDKAKKKKWQPQFPVRFFIKIAIDIDHNNTIDIDIGRLQAIAGDDDPPPVVGHRHRDRDNGTGRMIIMGDRHRGRDGGIMTMGGTHID/DDPPFFLQDPDDQDWDPQAADKDWAQDPDLDDPNVHSRTWIKGFQPQDAQHWGKTQAPFWDAQQDPQQKKKKKKFFLDKAKKKKWFPQFPVRWFIKIAIDIDHNNTIDIDIGRLQAIAGDDDPPVVVGHRHRDRDNGTGRMIIMDDRHRGRDGDIMIMGGTHID

Solvent-accessible surface area: 14624 Å² total; per-residue (Å²): 127,3,23,33,89,2,65,9,27,75,149,34,45,60,13,47,14,55,144,24,11,71,22,82,46,45,86,9,73,49,96,53,68,101,6,56,136,21,83,78,0,0,49,0,33,6,115,21,35,69,122,28,15,1,15,0,40,10,38,99,28,6,71,0,75,34,112,66,19,20,0,18,0,27,0,24,0,115,66,72,16,65,0,2,0,34,0,42,82,9,79,115,52,36,53,7,0,12,13,56,34,77,2,72,11,120,4,16,32,95,8,61,0,56,0,75,119,3,69,14,0,136,54,166,90,30,132,83,69,26,45,85,119,56,62,0,92,7,60,0,18,50,0,0,1,16,4,18,40,40,20,132,42,58,31,72,12,28,0,5,24,0,60,54,100,24,26,32,105,3,71,1,52,52,151,80,55,24,3,45,10,58,139,23,9,62,41,96,35,29,76,5,71,48,104,43,68,96,10,61,84,93,35,84,0,0,56,1,37,6,127,23,33,81,116,25,15,0,17,0,21,10,71,112,33,6,69,0,75,37,107,68,22,20,0,20,0,30,0,20,0,129,55,73,16,68,0,2,0,31,0,38,82,7,68,117,52,38,55,7,0,12,14,56,31,70,1,65,11,130,7,18,49,78,5,60,0,55,0,70,117,3,68,11,0,132,68,153,68,35,124,82,69,30,44,88,116,59,63,0,92,8,55,1,31,55,0,0,1,17,4,19,39,42,20,132,42,62,33,66,15,23,0,0,31,0,69,53,88

Organism: Christiangramia forsetii (strain DSM 17595 / CGMCC 1.15422 / KT0803) (NCBI:txid411154)

InterPro domains:
  IPR000601 PKD domain [PS50093] (149-211)

Sequence (329 aa):
DFALPINFGADIEYTTGANSVPFEVVTNPEQSGINATDTKVGKVTNQGGQYEALTFLLDEAIDFSGSNKTITMKVYSEVAYQVLFKLETGMNGERANEVEVSHSGNGWEELSFNFNNARNSFVQGDDANNGQPFVPTGQYDEISIFLDFAGFTAGDFYIDDIEQNFALPINFGADIEYTTGANSVPFEVVTNPEQSGINATDTKVGKVTNQGGQYEALTFLLDEAIDFSGSNKTITMKVYSEVAYQVLFKLETGMNGERANEVEVSHSGNGWEELSFNFNNARNSFVQGDDANNGQPFVPTGQYDEISIFLDFAGFTAGDFYIDDIEEQN

B-factor: mean 34.69, std 9.04, range [16.74, 96.61]

Secondary structure (DSSP, 8-state):
---SSB-TTSS----B-TTPPPEEEEE-S---GGGSS--EEEEEEE-S-TT--EEEEEEEEEE-SSS--EEEEEEEESS-EEEEEEE-S-TT-PPPEEEEEEE-SSEEEEEEEEGGG-EEPP-TT-TTTTT-B----SEEEEEEEEETTTS---EEEEEEEEEE-/--SSB-S-SSS--PBPTTPPPEEEEE-S--BTTB-S--EEEEEEEES-TT--EEEEEEEEEE-SSS--EEEEEEEESS-EEEEEEE-S-TT-PPPEEEEEEE-SSEEEEEEEEGGG-EEPP-TT-TTTTT-B----SEEEEEEEEETTTS--EEEEEEEEEEE-

Radius of gyration: 21.93 Å; Cα contacts (8 Å, |Δi|>4): 888; chains: 2; bounding box: 59×54×46 Å